Protein 3M7A (pdb70)

Nearest PDB structures (foldseek):
  3m7a-assembly2_B  TM=1.002E+00  e=1.549E-24  Novosphingobium aromaticivorans DSM 12444
  3pjy-assembly1_A  TM=9.539E-01  e=1.086E-10  Sinorhizobium meliloti
  3e5q-assembly3_E  TM=4.116E-01  e=3.823E+00  Desulfitobacterium hafniense DCB-2
  2h6c-assembly1_B  TM=4.193E-01  e=4.290E+00  Desulfitobacterium dehalogenans
  4qm9-assembly2_B  TM=2.581E-01  e=3.037E+00  Bacillus subtilis subsp. subtilis str. 168

B-factor: mean 11.97, std 8.95, range [3.61, 70.62]

InterPro domains:
  IPR003795 Protein of unknown function DUF192 [PF02643] (62-165)
  IPR003795 Protein of unknown function DUF192 [PTHR37953] (38-164)
  IPR038695 Saro_0823-like superfamily [G3DSA:2.60.120.1140] (30-165)

Foldseek 3Di:
DDDDDCQQPDDWDADPPPRFIWHWKWWADPLGIAIAREGEQEDPVSVLCAQCPPDDDQRHKKYADVVQFDKDAASHDFFKKKWFADPQQWTDIPARHDPGGRDIHDGPGRGRMIIIGGHPSCVVSVRDTGIGMDD/DDDDDCLQPDDWDADPPPRAIWHWKWWADPLGIAIAREGEQEDPVSVVCAACPPDDDQNHKKYFDVVFDDKDAASHHFFKWKWFADPQQWIPIPARHDPGGGDIDDDPDGGGMIIIGGHPSCVVSVPDTGIGMDD

Secondary structure (DSSP, 8-state):
-----HHHHSPPEE-TTT--EEEEEEEEETTEEEEEEEE-B-SHHHHHH--------TTB--EE-SS---EE-----S-EEEEEE-TTSB--EEEEEPTT----EE-SS--SEEEEEETTHHHHHT--TT-EEE-/-----HHHHSPPEE-TTT--EEEEEEEEETTEEEEEEEE-B-SHHHHHH--------TTB--EE-SS---EE-----S-EEEEEE-TTSB--EEEEEPTT--S-EE-SS--SEEEEEETTHHHHHT--TT-EEE-

Solvent-accessible surface area: 13568 Å² total

Radius of gyration: 20.69 Å; Cα contacts (8 Å, |Δi|>4): 657; chains: 2; bounding box: 51×44×52 Å

Structure (mmCIF, N/CA/C/O backbone):
data_3M7A
#
_entry.id   3M7A
#
_cell.length_a   81.401
_cell.length_b   65.190
_cell.length_c   59.730
_cell.angle_alpha   90.000
_cell.angle_beta   128.600
_cell.angle_gamma   90.000
#
_symmetry.space_group_name_H-M   'C 1 2 1'
#
loop_
_entity.id
_entity.type
_entity.pdbx_description
1 polymer 'uncharacterized protein'
2 non-polymer 1,2-ETHANEDIOL
3 water water
#
loop_
_atom_site.group_PDB
_atom_site.id
_atom_site.type_symbol
_atom_site.label_atom_id
_atom_site.label_alt_id
_atom_site.label_comp_id
_atom_site.label_asym_id
_atom_site.label_entity_id
_atom_site.label_seq_id
_atom_site.pdbx_PDB_ins_code
_atom_site.Cartn_x
_atom_site.Cartn_y
_atom_site.Cartn_z
_atom_site.occupancy
_atom_site.B_iso_or_equiv
_atom_site.auth_seq_id
_atom_site.auth_comp_id
_atom_site.auth_asym_id
_atom_site.auth_atom_id
_atom_site.pdbx_PDB_model_num
ATOM 1 N N . GLY A 1 1 ? 28.210 23.354 42.474 1.00 7.16 0 GLY A N 1
ATOM 2 C CA . GLY A 1 1 ? 29.309 22.731 43.266 1.00 6.52 0 GLY A CA 1
ATOM 3 C C . GLY A 1 1 ? 28.733 22.222 44.580 1.00 7.33 0 GLY A C 1
ATOM 4 O O . GLY A 1 1 ? 28.231 22.993 45.390 1.00 7.52 0 GLY A O 1
ATOM 5 N N . GLY A 1 2 ? 28.750 20.924 44.804 1.00 7.83 27 GLY A N 1
ATOM 6 C CA . GLY A 1 2 ? 28.225 20.380 46.040 1.00 8.37 27 GLY A CA 1
ATOM 7 C C . GLY A 1 2 ? 29.217 20.269 47.182 1.00 6.93 27 GLY A C 1
ATOM 8 O O . GLY A 1 2 ? 30.435 20.358 46.978 1.00 7.03 27 GLY A O 1
ATOM 9 N N . THR A 1 3 ? 28.695 20.017 48.382 1.00 6.54 28 THR A N 1
ATOM 10 C CA . THR A 1 3 ? 29.534 19.633 49.512 1.00 6.85 28 THR A CA 1
ATOM 11 C C . THR A 1 3 ? 30.234 18.313 49.186 1.00 6.43 28 THR A C 1
ATOM 12 O O . THR A 1 3 ? 29.633 17.403 48.611 1.00 7.91 28 THR A O 1
ATOM 16 N N . LYS A 1 4 ? 31.510 18.222 49.524 1.00 6.82 29 LYS A N 1
ATOM 17 C CA . LYS A 1 4 ? 32.289 17.023 49.212 1.00 7.39 29 LYS A CA 1
ATOM 18 C C . LYS A 1 4 ? 31.971 15.939 50.225 1.00 7.52 29 LYS A C 1
ATOM 19 O O . LYS A 1 4 ? 32.354 16.043 51.372 1.00 10.51 29 LYS A O 1
ATOM 25 N N . THR A 1 5 ? 31.310 14.878 49.790 1.00 8.93 30 THR A N 1
ATOM 26 C CA . THR A 1 5 ? 30.984 13.782 50.707 1.00 8.98 30 THR A CA 1
ATOM 27 C C . THR A 1 5 ? 32.212 12.867 50.778 1.00 8.07 30 THR A C 1
ATOM 28 O O . THR A 1 5 ? 32.636 12.274 49.779 1.00 9.15 30 THR A O 1
ATOM 32 N N . ALA A 1 6 ? 32.794 12.754 51.965 1.00 10.58 31 ALA A N 1
ATOM 33 C CA . ALA A 1 6 ? 34.012 11.952 52.155 1.00 12.05 31 ALA A CA 1
ATOM 34 C C . ALA A 1 6 ? 33.832 10.511 51.638 1.00 12.00 31 ALA A C 1
ATOM 35 O O . ALA A 1 6 ? 34.712 9.973 50.971 1.00 12.66 31 ALA A O 1
ATOM 37 N N . ALA A 1 7 ? 32.656 9.945 51.892 1.00 11.04 32 ALA A N 1
ATOM 38 C CA . ALA A 1 7 ? 32.340 8.582 51.453 1.00 12.02 32 ALA A CA 1
ATOM 39 C C . ALA A 1 7 ? 32.374 8.414 49.944 1.00 9.60 32 ALA A C 1
ATOM 40 O O . ALA A 1 7 ? 32.672 7.334 49.441 1.00 11.77 32 ALA A O 1
ATOM 42 N N . GLU A 1 8 ? 32.045 9.481 49.217 1.00 10.15 33 GLU A N 1
ATOM 43 C CA . GLU A 1 8 ? 32.073 9.413 47.776 1.00 10.01 33 GLU A CA 1
ATOM 44 C C . GLU A 1 8 ? 33.502 9.355 47.231 1.00 9.93 33 GLU A C 1
ATOM 45 O O . GLU A 1 8 ? 33.785 8.644 46.247 1.00 11.94 33 GLU A O 1
ATOM 51 N N . ALA A 1 9 ? 34.379 10.155 47.842 1.00 10.69 34 ALA A N 1
ATOM 52 C CA . ALA A 1 9 ? 35.751 10.330 47.391 1.00 11.41 34 ALA A CA 1
ATOM 53 C C . ALA A 1 9 ? 36.694 9.232 47.890 1.00 12.34 34 ALA A C 1
ATOM 54 O O . ALA A 1 9 ? 37.718 8.967 47.249 1.00 13.63 34 ALA A O 1
ATOM 56 N N . ALA A 1 10 ? 36.340 8.572 48.989 1.00 11.14 35 ALA A N 1
ATOM 57 C CA . ALA A 1 10 ? 37.207 7.556 49.572 1.00 11.38 35 ALA A CA 1
ATOM 58 C C . ALA A 1 10 ? 37.418 6.374 48.628 1.00 12.14 35 ALA A C 1
ATOM 59 O O . ALA A 1 10 ? 36.488 5.917 47.961 1.00 12.23 35 ALA A O 1
ATOM 61 N N . ALA A 1 11 ? 38.653 5.870 48.592 1.00 12.09 36 ALA A N 1
ATOM 62 C CA . ALA A 1 11 ? 39.030 4.734 47.762 1.00 11.45 36 ALA A CA 1
ATOM 63 C C . ALA A 1 11 ? 38.196 3.491 48.090 1.00 10.34 36 ALA A C 1
ATOM 64 O O . ALA A 1 11 ? 37.693 3.342 49.213 1.00 10.77 36 ALA A O 1
ATOM 66 N N . PRO A 1 12 ? 38.060 2.590 47.118 1.00 11.28 37 PRO A N 1
ATOM 67 C CA . PRO A 1 12 ? 37.421 1.323 47.452 1.00 10.67 37 PRO A CA 1
ATOM 68 C C . PRO A 1 12 ? 38.120 0.621 48.624 1.00 9.07 37 PRO A C 1
ATOM 69 O O . PRO A 1 12 ? 39.332 0.790 48.854 1.00 10.64 37 PRO A O 1
ATOM 73 N N . ALA A 1 13 ? 37.352 -0.171 49.359 1.00 10.04 38 ALA A N 1
ATOM 74 C CA . ALA A 1 13 ? 37.844 -0.911 50.512 1.00 10.16 38 ALA A CA 1
ATOM 75 C C . ALA A 1 13 ? 37.346 -2.338 50.414 1.00 8.55 38 ALA A C 1
ATOM 76 O O . ALA A 1 13 ? 36.814 -2.741 49.388 1.00 8.25 38 ALA A O 1
ATOM 78 N N . VAL A 1 14 ? 37.564 -3.117 51.468 1.00 8.12 39 VAL A N 1
ATOM 79 C CA . VAL A 1 14 ? 37.134 -4.514 51.516 1.00 7.96 39 VAL A CA 1
ATOM 80 C C . VAL A 1 14 ? 36.317 -4.737 52.792 1.00 8.17 39 VAL A C 1
ATOM 81 O O . VAL A 1 14 ? 36.724 -4.351 53.883 1.00 10.05 39 VAL A O 1
ATOM 85 N N . HIS A 1 15 ? 35.167 -5.384 52.649 1.00 6.89 40 HIS A N 1
ATOM 86 C CA . HIS A 1 15 ? 34.275 -5.607 53.779 1.00 6.60 40 HIS A CA 1
ATOM 87 C C . HIS A 1 15 ? 34.798 -6.728 54.679 1.00 6.26 40 HIS A C 1
ATOM 88 O O . HIS A 1 15 ? 35.178 -7.792 54.188 1.00 7.39 40 HIS A O 1
ATOM 95 N N . PRO A 1 16 ? 34.793 -6.507 55.998 1.00 7.18 41 PRO A N 1
ATOM 96 C CA . PRO A 1 16 ? 35.436 -7.488 56.883 1.00 8.22 41 PRO A CA 1
ATOM 97 C C . PRO A 1 16 ? 34.667 -8.783 57.083 1.00 9.70 41 PRO A C 1
ATOM 98 O O . PRO A 1 16 ? 35.257 -9.780 57.549 1.00 12.53 41 PRO A O 1
ATOM 102 N N . VAL A 1 17 ? 33.364 -8.768 56.803 1.00 10.35 42 VAL A N 1
ATOM 103 C CA . VAL A 1 17 ? 32.529 -9.982 56.953 1.00 12.66 42 VAL A CA 1
ATOM 104 C C . VAL A 1 17 ? 32.492 -10.783 55.646 1.00 11.17 42 VAL A C 1
ATOM 105 O O . VAL A 1 17 ? 32.771 -12.005 55.609 1.00 12.36 42 VAL A O 1
ATOM 109 N N . SER A 1 18 ? 32.161 -10.093 54.562 1.00 9.69 43 SER A N 1
ATOM 110 C CA . SER A 1 18 ? 31.930 -10.750 53.290 1.00 7.26 43 SER A CA 1
ATOM 111 C C . SER A 1 18 ? 33.170 -10.870 52.417 1.00 7.97 43 SER A C 1
ATOM 112 O O . SER A 1 18 ? 33.169 -11.642 51.449 1.00 8.28 43 SER A O 1
ATOM 115 N N . GLY A 1 19 ? 34.199 -10.078 52.710 1.00 7.12 44 GLY A N 1
ATOM 116 C CA . GLY A 1 19 ? 35.341 -9.975 51.820 1.00 6.61 44 GLY A CA 1
ATOM 117 C C . GLY A 1 19 ? 35.077 -9.288 50.488 1.00 6.29 44 GLY A C 1
ATOM 118 O O . GLY A 1 19 ? 35.975 -9.236 49.659 1.00 8.33 44 GLY A O 1
ATOM 119 N N . LEU A 1 20 ? 33.850 -8.777 50.275 1.00 6.29 45 LEU A N 1
ATOM 120 C CA . LEU A 1 20 ? 33.507 -8.126 49.029 1.00 6.45 45 LEU A CA 1
ATOM 121 C C . LEU A 1 20 ? 34.161 -6.726 48.966 1.00 6.05 45 LEU A C 1
ATOM 122 O O . LEU A 1 20 ? 34.403 -6.081 49.977 1.00 6.70 45 LEU A O 1
ATOM 127 N N . GLN A 1 21 ? 34.442 -6.266 47.764 1.00 5.89 46 GLN A N 1
ATOM 128 C CA . GLN A 1 21 ? 34.896 -4.911 47.564 1.00 5.42 46 GLN A CA 1
ATOM 129 C C . GLN A 1 21 ? 33.786 -3.962 48.006 1.00 5.21 46 GLN A C 1
ATOM 130 O O . GLN A 1 21 ? 32.607 -4.219 47.752 1.00 6.65 46 GLN A O 1
ATOM 136 N N . ILE A 1 22 ? 34.142 -2.845 48.624 1.00 4.81 47 ILE A N 1
ATOM 137 C CA . ILE A 1 22 ? 33.217 -1.762 48.934 1.00 4.80 47 ILE A CA 1
ATOM 138 C C . ILE A 1 22 ? 33.551 -0.594 48.026 1.00 5.90 47 ILE A C 1
ATOM 139 O O . ILE A 1 22 ? 34.701 -0.149 47.967 1.00 7.15 47 ILE A O 1
ATOM 144 N N . VAL A 1 23 ? 32.539 -0.108 47.309 1.00 5.61 48 VAL A N 1
ATOM 145 C CA . VAL A 1 23 ? 32.702 0.974 46.366 1.00 5.96 48 VAL A CA 1
ATOM 146 C C . VAL A 1 23 ? 31.667 2.046 46.633 1.00 5.78 48 VAL A C 1
ATOM 147 O O . VAL A 1 23 ? 30.547 1.767 47.064 1.00 5.68 48 VAL A O 1
ATOM 151 N N . PRO A 1 24 ? 32.001 3.300 46.332 1.00 6.48 49 PRO A N 1
ATOM 152 C CA . PRO A 1 24 ? 31.001 4.366 46.481 1.00 6.78 49 PRO A CA 1
ATOM 153 C C . PRO A 1 24 ? 29.958 4.312 45.361 1.00 5.72 49 PRO A C 1
ATOM 154 O O . PRO A 1 24 ? 30.307 4.161 44.187 1.00 7.54 49 PRO A O 1
ATOM 158 N N . VAL A 1 25 ? 28.679 4.423 45.735 1.00 5.33 50 VAL A N 1
ATOM 159 C CA . VAL A 1 25 ? 27.561 4.449 44.774 1.00 5.11 50 VAL A CA 1
ATOM 160 C C . VAL A 1 25 ? 26.783 5.718 45.065 1.00 6.04 50 VAL A C 1
ATOM 161 O O . VAL A 1 25 ? 26.501 6.005 46.221 1.00 6.69 50 VAL A O 1
ATOM 165 N N . THR A 1 26 ? 26.433 6.457 44.012 1.00 5.07 51 THR A N 1
ATOM 166 C CA . THR A 1 26 ? 25.658 7.684 44.161 1.00 5.20 51 THR A CA 1
ATOM 167 C C . THR A 1 26 ? 24.322 7.536 43.488 1.00 4.89 51 THR A C 1
ATOM 168 O O . THR A 1 26 ? 24.178 6.809 42.507 1.00 6.79 51 THR A O 1
ATOM 172 N N . VAL A 1 27 ? 23.351 8.218 44.064 1.00 5.46 52 VAL A N 1
ATOM 173 C CA . VAL A 1 27 ? 22.003 8.274 43.537 1.00 5.45 52 VAL A CA 1
ATOM 174 C C . VAL A 1 27 ? 21.640 9.758 43.501 1.00 5.42 52 VAL A C 1
ATOM 175 O O . VAL A 1 27 ? 21.634 10.422 44.545 1.00 6.55 52 VAL A O 1
ATOM 179 N N . THR A 1 28 ? 21.319 10.272 42.306 1.00 6.42 53 THR A N 1
ATOM 180 C CA . THR A 1 28 ? 21.150 11.707 42.098 1.00 7.06 53 THR A CA 1
ATOM 181 C C . THR A 1 28 ? 19.865 11.985 41.344 1.00 6.90 53 THR A C 1
ATOM 182 O O . THR A 1 28 ? 19.563 11.359 40.320 1.00 7.98 53 THR A O 1
ATOM 186 N N . GLY A 1 29 ? 19.096 12.928 41.874 1.00 7.48 54 GLY A N 1
ATOM 187 C CA . GLY A 1 29 ? 17.840 13.328 41.267 1.00 7.94 54 GLY A CA 1
ATOM 188 C C . GLY A 1 29 ? 17.342 14.625 41.881 1.00 6.24 54 GLY A C 1
ATOM 189 O O . GLY A 1 29 ? 18.134 15.385 42.462 1.00 7.70 54 GLY A O 1
ATOM 190 N N . THR A 1 30 ? 16.032 14.850 41.818 1.00 7.12 55 THR A N 1
ATOM 191 C CA A THR A 1 30 ? 15.444 16.081 42.349 0.50 6.60 55 THR A CA 1
ATOM 192 C CA B THR A 1 30 ? 15.466 16.099 42.341 0.50 7.34 55 THR A CA 1
ATOM 193 C C . THR A 1 30 ? 15.713 16.250 43.835 1.00 7.50 55 THR A C 1
ATOM 194 O O . THR A 1 30 ? 15.890 17.360 44.310 1.00 8.06 55 THR A O 1
ATOM 201 N N . SER A 1 31 ? 15.760 15.140 44.577 1.00 6.71 56 SER A N 1
ATOM 202 C CA . SER A 1 31 ? 16.045 15.212 46.013 1.00 6.35 56 SER A CA 1
ATOM 203 C C . SER A 1 31 ? 17.479 15.568 46.347 1.00 5.65 56 SER A C 1
ATOM 204 O O . SER A 1 31 ? 17.780 15.861 47.512 1.00 8.21 56 SER A O 1
ATOM 207 N N . GLY A 1 32 ? 18.368 15.552 45.359 1.00 6.30 57 GLY A N 1
ATOM 208 C CA . GLY A 1 32 ? 19.763 15.820 45.605 1.00 6.04 57 GLY A CA 1
ATOM 209 C C . GLY A 1 32 ? 20.633 14.605 45.272 1.00 5.78 57 GLY A C 1
ATOM 210 O O . GLY A 1 32 ? 20.250 13.770 44.442 1.00 7.72 57 GLY A O 1
ATOM 211 N N . ARG A 1 33 ? 21.777 14.523 45.939 1.00 5.62 58 ARG A N 1
ATOM 212 C CA . ARG A 1 33 ? 22.762 13.490 45.709 1.00 5.23 58 ARG A CA 1
ATOM 213 C C . ARG A 1 33 ? 22.985 12.737 46.995 1.00 5.46 58 ARG A C 1
ATOM 214 O O . ARG A 1 33 ? 23.311 13.338 48.017 1.00 6.27 58 ARG A O 1
ATOM 222 N N . HIS A 1 34 ? 22.824 11.413 46.918 1.00 5.92 59 HIS A N 1
ATOM 223 C CA . HIS A 1 34 ? 22.983 10.496 48.052 1.00 6.74 59 HIS A CA 1
ATOM 224 C C . HIS A 1 34 ? 24.132 9.559 47.762 1.00 6.27 59 HIS A C 1
ATOM 225 O O . HIS A 1 34 ? 24.341 9.191 46.599 1.00 7.80 59 HIS A O 1
ATOM 232 N N . VAL A 1 35 ? 24.845 9.154 48.807 1.00 6.70 60 VAL A N 1
ATOM 233 C CA . VAL A 1 35 ? 26.055 8.358 48.662 1.00 6.57 60 VAL A CA 1
ATOM 234 C C . VAL A 1 35 ? 26.005 7.153 49.602 1.00 6.08 60 VAL A C 1
ATOM 235 O O . VAL A 1 35 ? 25.719 7.312 50.783 1.00 7.00 60 VAL A O 1
ATOM 239 N N . PHE A 1 36 ? 26.267 5.964 49.068 1.00 6.19 61 PHE A N 1
ATOM 240 C CA . PHE A 1 36 ? 26.278 4.717 49.826 1.00 5.42 61 PHE A CA 1
ATOM 241 C C . PHE A 1 36 ? 27.599 4.001 49.603 1.00 5.48 61 PHE A C 1
ATOM 242 O O . PHE A 1 36 ? 27.933 3.708 48.465 1.00 7.53 61 PHE A O 1
ATOM 250 N N . ARG A 1 37 ? 28.296 3.647 50.675 1.00 5.49 62 ARG A N 1
ATOM 251 C CA . ARG A 1 37 ? 29.449 2.764 50.580 1.00 5.48 62 ARG A CA 1
ATOM 252 C C . ARG A 1 37 ? 28.906 1.335 50.467 1.00 5.34 62 ARG A C 1
ATOM 253 O O . ARG A 1 37 ? 28.348 0.815 51.433 1.00 5.20 62 ARG A O 1
ATOM 261 N N . SER A 1 38 ? 29.057 0.742 49.293 1.00 5.14 63 SER A N 1
ATOM 262 C CA . SER A 1 38 ? 28.319 -0.460 48.948 1.00 5.43 63 SER A CA 1
ATOM 263 C C . SER A 1 38 ? 29.214 -1.653 48.662 1.00 4.80 63 SER A C 1
ATOM 264 O O . SER A 1 38 ? 30.109 -1.581 47.847 1.00 5.20 63 SER A O 1
ATOM 267 N N . GLU A 1 39 ? 28.927 -2.764 49.318 1.00 5.02 64 GLU A N 1
ATOM 268 C CA . GLU A 1 39 ? 29.534 -4.039 48.938 1.00 4.63 64 GLU A CA 1
ATOM 269 C C . GLU A 1 39 ? 29.122 -4.380 47.510 1.00 4.25 64 GLU A C 1
ATOM 270 O O . GLU A 1 39 ? 27.932 -4.253 47.179 1.00 5.36 64 GLU A O 1
ATOM 276 N N . LEU A 1 40 ? 30.053 -4.900 46.713 1.00 4.83 65 LEU A N 1
ATOM 277 C CA A LEU A 1 40 ? 29.808 -5.195 45.313 0.50 5.20 65 LEU A CA 1
ATOM 278 C CA B LEU A 1 40 ? 29.811 -5.192 45.314 0.50 5.43 65 LEU A CA 1
ATOM 279 C C . LEU A 1 40 ? 29.625 -6.697 45.142 1.00 5.58 65 LEU A C 1
ATOM 280 O O . LEU A 1 40 ? 30.569 -7.479 45.323 1.00 5.60 65 LEU A O 1
ATOM 289 N N . ALA A 1 41 ? 28.403 -7.080 44.811 1.00 5.28 66 ALA A N 1
ATOM 290 C CA . ALA A 1 41 ? 28.078 -8.475 44.517 1.00 5.16 66 ALA A CA 1
ATOM 291 C C . ALA A 1 41 ? 27.995 -8.605 43.011 1.00 5.99 66 ALA A C 1
ATOM 292 O O . ALA A 1 41 ? 27.186 -7.937 42.363 1.00 6.33 66 ALA A O 1
ATOM 294 N N . ARG A 1 42 ? 28.839 -9.468 42.457 1.00 5.96 67 ARG A N 1
ATOM 295 C CA . ARG A 1 42 ? 28.899 -9.627 41.007 1.00 7.29 67 ARG A CA 1
ATOM 296 C C . ARG A 1 42 ? 28.501 -11.003 40.490 1.00 6.14 67 ARG A C 1
ATOM 297 O O . ARG A 1 42 ? 27.716 -11.115 39.552 1.00 7.02 67 ARG A O 1
ATOM 305 N N . THR A 1 43 ? 29.047 -12.073 41.054 1.00 6.24 68 THR A N 1
ATOM 306 C CA . THR A 1 43 ? 28.728 -13.390 40.533 1.00 5.67 68 THR A CA 1
ATOM 307 C C . THR A 1 43 ? 27.267 -13.721 40.824 1.00 5.71 68 THR A C 1
ATOM 308 O O . THR A 1 43 ? 26.673 -13.159 41.759 1.00 6.36 68 THR A O 1
ATOM 312 N N . SER A 1 44 ? 26.712 -14.673 40.091 1.00 7.19 69 SER A N 1
ATOM 313 C CA A SER A 1 44 ? 25.348 -15.084 40.358 0.50 7.96 69 SER A CA 1
ATOM 314 C CA B SER A 1 44 ? 25.359 -15.136 40.343 0.50 8.90 69 SER A CA 1
ATOM 315 C C . SER A 1 44 ? 25.196 -15.568 41.809 1.00 6.60 69 SER A C 1
ATOM 316 O O . SER A 1 44 ? 24.199 -15.270 42.461 1.00 6.25 69 SER A O 1
ATOM 321 N N . ALA A 1 45 ? 26.185 -16.295 42.327 1.00 6.16 70 ALA A N 1
ATOM 322 C CA . ALA A 1 45 ? 26.125 -16.779 43.694 1.00 5.70 70 ALA A CA 1
ATOM 323 C C . ALA A 1 45 ? 26.245 -15.644 44.707 1.00 4.97 70 ALA A C 1
ATOM 324 O O . ALA A 1 45 ? 25.537 -15.657 45.720 1.00 5.36 70 ALA A O 1
ATOM 326 N N . GLU A 1 46 ? 27.106 -14.644 44.445 1.00 5.47 71 GLU A N 1
ATOM 327 C CA . GLU A 1 46 ? 27.186 -13.499 45.341 1.00 5.93 71 GLU A CA 1
ATOM 328 C C . GLU A 1 46 ? 25.831 -12.800 45.391 1.00 5.63 71 GLU A C 1
ATOM 329 O O . GLU A 1 46 ? 25.368 -12.380 46.458 1.00 4.96 71 GLU A O 1
ATOM 335 N N . GLN A 1 47 ? 25.194 -12.667 44.239 1.00 5.05 72 GLN A N 1
ATOM 336 C CA . GLN A 1 47 ? 23.917 -11.995 44.160 1.00 5.41 72 GLN A CA 1
ATOM 337 C C . GLN A 1 47 ? 22.779 -12.814 44.811 1.00 5.23 72 GLN A C 1
ATOM 338 O O . GLN A 1 47 ? 21.836 -12.233 45.331 1.00 6.42 72 GLN A O 1
ATOM 344 N N . ALA A 1 48 ? 22.877 -14.142 44.784 1.00 5.66 73 ALA A N 1
ATOM 345 C CA . ALA A 1 48 ? 21.883 -15.000 45.427 1.00 5.12 73 ALA A CA 1
ATOM 346 C C . ALA A 1 48 ? 22.006 -14.942 46.945 1.00 5.64 73 ALA A C 1
ATOM 347 O O . ALA A 1 48 ? 21.027 -15.155 47.670 1.00 6.37 73 ALA A O 1
ATOM 349 N N . LYS A 1 49 ? 23.200 -14.672 47.459 1.00 5.78 74 LYS A N 1
ATOM 350 C CA A LYS A 1 49 ? 23.381 -14.533 48.903 0.50 6.37 74 LYS A CA 1
ATOM 351 C CA B LYS A 1 49 ? 23.386 -14.532 48.902 0.50 6.44 74 LYS A CA 1
ATOM 352 C C . LYS A 1 49 ? 22.950 -13.147 49.392 1.00 6.10 74 LYS A C 1
ATOM 353 O O . LYS A 1 49 ? 22.394 -13.020 50.489 1.00 6.29 74 LYS A O 1
ATOM 364 N N . GLY A 1 50 ? 23.222 -12.094 48.604 1.00 5.55 75 GLY A N 1
ATOM 365 C CA . GLY A 1 50 ? 22.803 -10.735 48.986 1.00 5.93 75 GLY A CA 1
ATOM 366 C C . GLY A 1 50 ? 23.245 -10.392 50.384 1.00 5.79 75 GLY A C 1
ATOM 367 O O . GLY A 1 50 ? 24.389 -10.644 50.763 1.00 6.24 75 GLY A O 1
ATOM 368 N N . LEU A 1 51 ? 22.301 -9.826 51.130 1.00 5.05 76 LEU A N 1
ATOM 369 C CA . LEU A 1 51 ? 22.525 -9.434 52.522 1.00 6.23 76 LEU A CA 1
ATOM 370 C C . LEU A 1 51 ? 21.921 -10.446 53.508 1.00 6.19 76 LEU A C 1
ATOM 371 O O . LEU A 1 51 ? 21.617 -10.100 54.642 1.00 7.62 76 LEU A O 1
ATOM 384 N N . PHE A 1 53 ? 21.503 -12.985 56.368 1.00 7.53 78 PHE A N 1
ATOM 385 C CA . PHE A 1 53 ? 22.112 -13.185 57.689 1.00 8.24 78 PHE A CA 1
ATOM 386 C C . PHE A 1 53 ? 22.639 -11.939 58.378 1.00 8.75 78 PHE A C 1
ATOM 387 O O . PHE A 1 53 ? 22.959 -12.004 59.568 1.00 10.14 78 PHE A O 1
ATOM 395 N N . ARG A 1 54 ? 22.720 -10.811 57.669 1.00 7.72 79 ARG A N 1
ATOM 396 C CA A ARG A 1 54 ? 23.237 -9.581 58.260 0.50 8.55 79 ARG A CA 1
ATOM 397 C CA B ARG A 1 54 ? 23.272 -9.602 58.240 0.50 9.20 79 ARG A CA 1
ATOM 398 C C . ARG A 1 54 ? 22.273 -9.035 59.277 1.00 9.40 79 ARG A C 1
ATOM 399 O O . ARG A 1 54 ? 21.086 -8.948 59.004 1.00 11.09 79 ARG A O 1
ATOM 414 N N . THR A 1 55 ? 22.753 -8.642 60.456 1.00 8.66 80 THR A N 1
ATOM 415 C CA . THR A 1 55 ? 21.860 -8.088 61.484 1.00 9.99 80 THR A CA 1
ATOM 416 C C . THR A 1 55 ? 21.924 -6.567 61.588 1.00 8.95 80 THR A C 1
ATOM 417 O O . THR A 1 55 ? 21.156 -5.977 62.328 1.00 11.82 80 THR A O 1
ATOM 421 N N . GLU A 1 56 ? 22.810 -5.948 60.814 1.00 10.57 81 GLU A N 1
ATOM 422 C CA A GLU A 1 56 ? 22.908 -4.494 60.806 0.50 12.03 81 GLU A CA 1
ATOM 423 C CA B GLU A 1 56 ? 23.075 -4.505 60.880 0.50 11.88 81 GLU A CA 1
ATOM 424 C C . GLU A 1 56 ? 23.474 -3.972 59.496 1.00 10.86 81 GLU A C 1
ATOM 425 O O . GLU A 1 56 ? 24.131 -4.673 58.755 1.00 11.21 81 GLU A O 1
ATOM 436 N N . LEU A 1 57 ? 23.141 -2.726 59.209 1.00 9.94 82 LEU A N 1
ATOM 437 C CA . LEU A 1 57 ? 23.505 -2.011 57.991 1.00 8.45 82 LEU A CA 1
ATOM 438 C C . LEU A 1 57 ? 23.312 -0.529 58.300 1.00 9.04 82 LEU A C 1
ATOM 439 O O . LEU A 1 57 ? 22.253 -0.123 58.790 1.00 9.70 82 LEU A O 1
ATOM 444 N N . GLY A 1 58 ? 24.323 0.271 58.015 1.00 9.89 83 GLY A N 1
ATOM 445 C CA . GLY A 1 58 ? 24.220 1.709 58.225 1.00 10.46 83 GLY A CA 1
ATOM 446 C C . GLY A 1 58 ? 23.472 2.401 57.101 1.00 9.03 83 GLY A C 1
ATOM 447 O O . GLY A 1 58 ? 23.453 1.917 55.994 1.00 8.09 83 GLY A O 1
ATOM 448 N N . ASP A 1 59 ? 22.903 3.574 57.386 1.00 9.22 84 ASP A N 1
ATOM 449 C CA . ASP A 1 59 ? 22.210 4.355 56.352 1.00 8.67 84 ASP A CA 1
ATOM 450 C C . ASP A 1 59 ? 23.173 4.820 55.278 1.00 9.74 84 ASP A C 1
ATOM 451 O O . ASP A 1 59 ? 22.761 5.162 54.178 1.00 12.95 84 ASP A O 1
ATOM 456 N N . GLU A 1 60 ? 24.460 4.859 55.615 1.00 7.76 85 GLU A N 1
ATOM 457 C CA A GLU A 1 60 ? 25.554 5.256 54.749 0.50 8.95 85 GLU A CA 1
ATOM 458 C CA B GLU A 1 60 ? 25.425 5.291 54.597 0.50 8.93 85 GLU A CA 1
ATOM 459 C C . GLU A 1 60 ? 26.081 4.114 53.887 1.00 7.26 85 GLU A C 1
ATOM 460 O O . GLU A 1 60 ? 27.037 4.301 53.132 1.00 7.94 85 GLU A O 1
ATOM 471 N N . GLU A 1 61 ? 25.539 2.917 54.104 1.00 6.95 86 GLU A N 1
ATOM 472 C CA . GLU A 1 61 ? 26.005 1.680 53.477 1.00 6.74 86 GLU A CA 1
ATOM 473 C C . GLU A 1 61 ? 24.926 1.080 52.580 1.00 5.77 86 GLU A C 1
ATOM 474 O O . GLU A 1 61 ? 23.763 1.432 52.652 1.00 8.36 86 GLU A O 1
ATOM 480 N N . GLY A 1 62 ? 25.339 0.145 51.739 1.00 6.15 87 GLY A N 1
ATOM 481 C CA . GLY A 1 62 ? 24.418 -0.599 50.922 1.00 5.17 87 GLY A CA 1
ATOM 482 C C . GLY A 1 62 ? 25.092 -1.824 50.349 1.00 4.62 87 GLY A C 1
ATOM 483 O O . GLY A 1 62 ? 26.217 -2.159 50.705 1.00 5.42 87 GLY A O 1
ATOM 492 N N . ILE A 1 64 ? 25.518 -3.234 46.269 1.00 4.21 89 ILE A N 1
ATOM 493 C CA A ILE A 1 64 ? 25.279 -3.015 44.850 0.50 5.20 89 ILE A CA 1
ATOM 494 C CA B ILE A 1 64 ? 25.252 -3.037 44.861 0.50 5.20 89 ILE A CA 1
ATOM 495 C C . ILE A 1 64 ? 25.527 -4.346 44.118 1.00 4.92 89 ILE A C 1
ATOM 496 O O . ILE A 1 64 ? 26.561 -4.991 44.308 1.00 6.09 89 ILE A O 1
ATOM 505 N N . PHE A 1 65 ? 24.562 -4.733 43.300 1.00 4.37 90 PHE A N 1
ATOM 506 C CA . PHE A 1 65 ? 24.541 -5.963 42.545 1.00 4.16 90 PHE A CA 1
ATOM 507 C C . PHE A 1 65 ? 24.723 -5.567 41.084 1.00 4.96 90 PHE A C 1
ATOM 508 O O . PHE A 1 65 ? 23.881 -4.866 40.538 1.00 6.27 90 PHE A O 1
ATOM 516 N N . LEU A 1 66 ? 25.836 -5.952 40.457 1.00 5.40 91 LEU A N 1
ATOM 517 C CA . LEU A 1 66 ? 26.174 -5.519 39.095 1.00 6.42 91 LEU A CA 1
ATOM 518 C C . LEU A 1 66 ? 25.991 -6.705 38.176 1.00 6.68 91 LEU A C 1
ATOM 519 O O . LEU A 1 66 ? 26.556 -7.782 38.408 1.00 7.97 91 LEU A O 1
ATOM 524 N N . ARG A 1 67 ? 25.183 -6.506 37.147 1.00 7.50 92 ARG A N 1
ATOM 525 C CA . ARG A 1 67 ? 24.688 -7.617 36.360 1.00 8.14 92 ARG A CA 1
ATOM 526 C C . ARG A 1 67 ? 25.087 -7.551 34.920 1.00 8.50 92 ARG A C 1
ATOM 527 O O . ARG A 1 67 ? 24.899 -6.563 34.250 1.00 9.61 92 ARG A O 1
ATOM 535 N N . ASN A 1 68 ? 25.633 -8.658 34.447 1.00 9.60 93 ASN A N 1
ATOM 536 C CA . ASN A 1 68 ? 25.997 -8.806 33.046 1.00 9.87 93 ASN A CA 1
ATOM 537 C C . ASN A 1 68 ? 25.930 -10.293 32.698 1.00 9.74 93 ASN A C 1
ATOM 538 O O . ASN A 1 68 ? 26.709 -11.073 33.241 1.00 11.06 93 ASN A O 1
ATOM 543 N N . PRO A 1 69 ? 25.007 -10.700 31.806 1.00 10.65 94 PRO A N 1
ATOM 544 C CA A PRO A 1 69 ? 24.050 -9.850 31.101 0.50 10.62 94 PRO A CA 1
ATOM 545 C CA B PRO A 1 69 ? 24.035 -9.858 31.102 0.50 10.79 94 PRO A CA 1
ATOM 546 C C . PRO A 1 69 ? 23.018 -9.207 32.043 1.00 8.43 94 PRO A C 1
ATOM 547 O O . PRO A 1 69 ? 22.753 -9.739 33.137 1.00 9.26 94 PRO A O 1
ATOM 554 N N . PRO A 1 70 ? 22.435 -8.071 31.632 1.00 8.46 95 PRO A N 1
ATOM 555 C CA . PRO A 1 70 ? 21.498 -7.349 32.515 1.00 8.30 95 PRO A CA 1
ATOM 556 C C . PRO A 1 70 ? 20.092 -7.949 32.471 1.00 9.03 95 PRO A C 1
ATOM 557 O O . PRO A 1 70 ? 19.122 -7.278 32.149 1.00 9.60 95 PRO A O 1
ATOM 561 N N . ASP A 1 71 ? 19.990 -9.224 32.796 1.00 9.34 96 ASP A N 1
ATOM 562 C CA . ASP A 1 71 ? 18.735 -9.929 32.797 1.00 10.25 96 ASP A CA 1
ATOM 563 C C . ASP A 1 71 ? 17.809 -9.306 33.832 1.00 8.95 96 ASP A C 1
ATOM 564 O O . ASP A 1 71 ? 18.257 -8.790 34.868 1.00 9.17 96 ASP A O 1
ATOM 582 N N . ALA A 1 73 ? 15.835 -8.945 36.981 1.00 7.82 98 ALA A N 1
ATOM 583 C CA . ALA A 1 73 ? 16.098 -9.525 38.301 1.00 6.99 98 ALA A CA 1
ATOM 584 C C . ALA A 1 73 ? 14.813 -9.705 39.093 1.00 7.89 98 ALA A C 1
ATOM 585 O O . ALA A 1 73 ? 13.868 -8.901 38.984 1.00 9.52 98 ALA A O 1
ATOM 587 N N . THR A 1 74 ? 14.780 -10.748 39.912 1.00 7.22 99 THR A N 1
ATOM 588 C CA . THR A 1 74 ? 13.698 -10.932 40.889 1.00 7.51 99 THR A CA 1
ATOM 589 C C . THR A 1 74 ? 14.360 -11.300 42.215 1.00 6.10 99 THR A C 1
ATOM 590 O O . THR A 1 74 ? 15.209 -12.178 42.247 1.00 7.53 99 THR A O 1
ATOM 594 N N . PHE A 1 75 ? 13.990 -10.588 43.284 1.00 6.09 100 PHE A N 1
ATOM 595 C CA . PHE A 1 75 ? 14.616 -10.740 44.595 1.00 6.96 100 PHE A CA 1
ATOM 596 C C . PHE A 1 75 ? 13.637 -11.370 45.586 1.00 5.88 100 PHE A C 1
ATOM 597 O O . PHE A 1 75 ? 12.433 -11.467 45.331 1.00 7.06 100 PHE A O 1
ATOM 605 N N . TRP A 1 76 ? 14.154 -11.806 46.724 1.00 6.83 101 TRP A N 1
ATOM 606 C CA . TRP A 1 76 ? 13.334 -12.202 47.860 1.00 6.66 101 TRP A CA 1
ATOM 607 C C . TRP A 1 76 ? 14.110 -11.982 49.154 1.00 6.73 101 TRP A C 1
ATOM 608 O O . TRP A 1 76 ? 15.250 -11.576 49.114 1.00 7.32 101 TRP A O 1
ATOM 627 N N . ARG A 1 78 ? 14.325 -14.356 51.831 1.00 7.16 103 ARG A N 1
ATOM 628 C CA A ARG A 1 78 ? 14.725 -15.545 52.573 0.60 8.46 103 ARG A CA 1
ATOM 629 C CA B ARG A 1 78 ? 14.729 -15.539 52.574 0.40 8.76 103 ARG A CA 1
ATOM 630 C C 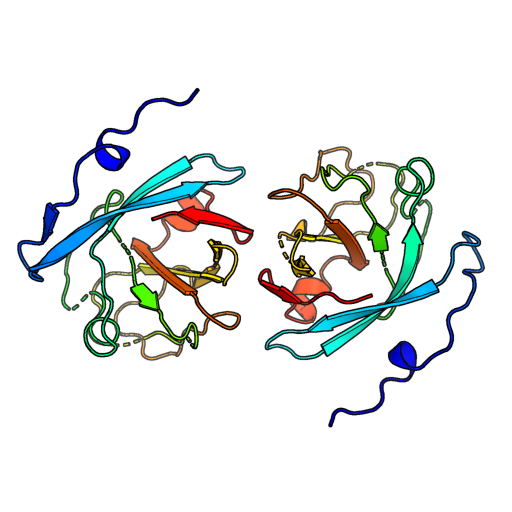. ARG A 1 78 ? 16.054 -15.258 53.303 1.00 7.72 103 ARG A C 1
ATOM 631 O O . ARG A 1 78 ? 16.986 -14.694 52.713 1.00 7.85 103 ARG A O 1
ATOM 646 N N . ASN A 1 79 ? 16.120 -15.641 54.589 1.00 7.33 104 ASN A N 1
ATOM 647 C CA . ASN A 1 79 ? 17.302 -15.447 55.434 1.00 7.92 104 ASN A CA 1
ATOM 648 C C . ASN A 1 79 ? 17.756 -14.010 55.644 1.00 6.21 104 ASN A C 1
ATOM 649 O O . ASN A 1 79 ? 18.816 -13.804 56.197 1.00 7.89 104 ASN A O 1
ATOM 654 N N . THR A 1 80 ? 16.941 -13.045 55.244 1.00 6.51 105 THR A N 1
ATOM 655 C CA . THR A 1 80 ? 17.269 -11.640 55.415 1.00 6.20 105 THR A CA 1
ATOM 656 C C . THR A 1 80 ? 16.524 -11.127 56.629 1.00 6.27 105 THR A C 1
ATOM 657 O O . THR A 1 80 ? 15.291 -11.166 56.696 1.00 8.00 105 THR A O 1
ATOM 661 N N . VAL A 1 81 ? 17.322 -10.644 57.571 1.00 7.05 106 VAL A N 1
ATOM 662 C CA . VAL A 1 81 ? 16.892 -10.290 58.922 1.00 7.85 106 VAL A CA 1
ATOM 663 C C . VAL A 1 81 ? 16.446 -8.831 59.065 1.00 7.85 106 VAL A C 1
ATOM 664 O O . VAL A 1 81 ? 15.631 -8.495 59.941 1.00 9.72 106 VAL A O 1
ATOM 668 N N . ILE A 1 82 ? 17.016 -7.970 58.225 1.00 7.68 107 ILE A N 1
ATOM 669 C CA . ILE A 1 82 ? 16.748 -6.549 58.289 1.00 7.39 107 ILE A CA 1
ATOM 670 C C . ILE A 1 82 ? 15.895 -6.131 57.099 1.00 6.96 107 ILE A C 1
ATOM 671 O O . ILE A 1 82 ? 16.030 -6.693 56.004 1.00 7.02 107 ILE A O 1
ATOM 676 N N . PRO A 1 83 ? 14.970 -5.175 57.301 1.00 6.46 108 PRO A N 1
ATOM 677 C CA . PRO A 1 83 ? 14.158 -4.713 56.187 1.00 6.16 108 PRO A CA 1
ATOM 678 C C . PRO A 1 83 ? 15.024 -3.904 55.211 1.00 5.00 108 PRO A C 1
ATOM 679 O O . PRO A 1 83 ? 15.989 -3.246 55.631 1.00 6.54 108 PRO A O 1
ATOM 683 N N . LEU A 1 84 ? 14.681 -3.968 53.941 1.00 5.02 109 LEU A N 1
ATOM 684 C CA . LEU A 1 84 ? 15.482 -3.324 52.894 1.00 4.53 109 LEU A CA 1
ATOM 685 C C . LEU A 1 84 ? 14.585 -2.642 51.886 1.00 4.63 109 LEU A C 1
ATOM 686 O O . LEU A 1 84 ? 13.459 -3.071 51.634 1.00 6.46 109 LEU A O 1
ATOM 691 N N . ASP A 1 85 ? 15.114 -1.581 51.271 1.00 4.86 110 ASP A N 1
ATOM 692 C CA . ASP A 1 85 ? 14.584 -1.039 50.041 1.00 4.98 110 ASP A CA 1
ATOM 693 C C . ASP A 1 85 ? 15.479 -1.549 48.902 1.00 4.53 110 ASP A C 1
ATOM 694 O O . ASP A 1 85 ? 16.711 -1.474 48.966 1.00 5.38 110 ASP A O 1
ATOM 699 N N . ILE A 1 86 ? 14.831 -2.097 47.877 1.00 4.70 111 ILE A N 1
ATOM 700 C CA . ILE A 1 86 ? 15.524 -2.708 46.747 1.00 4.45 111 ILE A CA 1
ATOM 701 C C . ILE A 1 86 ? 15.289 -1.828 45.514 1.00 4.02 111 ILE A C 1
ATOM 702 O O . ILE A 1 86 ? 14.181 -1.732 45.003 1.00 5.76 111 ILE A O 1
ATOM 707 N N . ILE A 1 87 ? 16.366 -1.179 45.069 1.00 4.96 112 ILE A N 1
ATOM 708 C CA . ILE A 1 87 ? 16.304 -0.179 44.019 1.00 5.24 112 ILE A CA 1
ATOM 709 C C . ILE A 1 87 ? 16.851 -0.788 42.739 1.00 4.47 112 ILE A C 1
ATOM 710 O O . ILE A 1 87 ? 18.026 -1.135 42.654 1.00 4.75 112 ILE A O 1
ATOM 715 N N . PHE A 1 88 ? 15.984 -0.966 41.751 1.00 4.39 113 PHE A N 1
ATOM 716 C CA . PHE A 1 88 ? 16.349 -1.650 40.508 1.00 4.63 113 PHE A CA 1
ATOM 717 C C . PHE A 1 88 ? 16.741 -0.601 39.454 1.00 4.87 113 PHE A C 1
ATOM 718 O O . PHE A 1 88 ? 15.994 0.367 39.220 1.00 6.23 113 PHE A O 1
ATOM 726 N N . VAL A 1 89 ? 17.898 -0.814 38.839 1.00 5.57 114 VAL A N 1
ATOM 727 C CA . VAL A 1 89 ? 18.505 0.155 37.940 1.00 5.72 114 VAL A CA 1
ATOM 728 C C . VAL A 1 89 ? 18.548 -0.430 36.512 1.00 5.05 114 VAL A C 1
ATOM 729 O O . VAL A 1 89 ? 19.020 -1.557 36.298 1.00 5.59 114 VAL A O 1
ATOM 733 N N . GLY A 1 90 ? 18.031 0.344 35.558 1.00 5.62 115 GLY A N 1
ATOM 734 C CA . GLY A 1 90 ? 18.028 -0.035 34.160 1.00 6.11 115 GLY A CA 1
ATOM 735 C C . GLY A 1 90 ? 19.302 0.270 33.400 1.00 6.59 115 GLY A C 1
ATOM 736 O O . GLY A 1 90 ? 20.316 0.685 33.971 1.00 6.65 115 GLY A O 1
ATOM 737 N N . LEU A 1 91 ? 19.233 0.034 32.093 1.00 6.84 116 LEU A N 1
ATOM 738 C CA A LEU A 1 91 ? 20.420 0.013 31.259 0.50 7.64 116 LEU A CA 1
ATOM 739 C CA B LEU A 1 91 ? 20.411 0.012 31.247 0.50 8.02 116 LEU A CA 1
ATOM 740 C C . LEU A 1 91 ? 21.014 1.394 31.008 1.00 7.82 116 LEU A C 1
ATOM 741 O O . LEU A 1 91 ? 22.155 1.489 30.589 1.00 9.20 116 LEU A O 1
ATOM 750 N N . ASP A 1 92 ? 20.220 2.439 31.247 1.00 6.81 117 ASP A N 1
ATOM 751 C CA . ASP A 1 92 ? 20.655 3.814 31.225 1.00 6.64 117 ASP A CA 1
ATOM 752 C C . ASP A 1 92 ? 21.107 4.333 32.592 1.00 6.53 117 ASP A C 1
ATOM 753 O O . ASP A 1 92 ? 21.277 5.540 32.771 1.00 8.09 117 ASP A O 1
ATOM 758 N N . ARG A 1 93 ? 21.330 3.428 33.546 1.00 5.54 118 ARG A N 1
ATOM 759 C CA . ARG A 1 93 ? 21.712 3.769 34.914 1.00 6.31 118 ARG A CA 1
ATOM 760 C C . ARG A 1 93 ? 20.661 4.604 35.649 1.00 5.35 118 ARG A C 1
ATOM 761 O O . ARG A 1 93 ? 20.979 5.265 36.630 1.00 7.62 118 ARG A O 1
ATOM 769 N N . ARG A 1 94 ? 19.392 4.496 35.253 1.00 5.78 119 ARG A N 1
ATOM 770 C CA . ARG A 1 94 ? 18.323 5.172 35.989 1.00 5.91 119 ARG A CA 1
ATOM 771 C C . ARG A 1 94 ? 17.483 4.152 36.759 1.00 6.21 119 ARG A C 1
ATOM 772 O O . ARG A 1 94 ? 17.266 3.010 36.320 1.00 6.21 119 ARG A O 1
ATOM 780 N N . VAL A 1 95 ? 16.963 4.593 37.902 1.00 5.75 120 VAL A N 1
ATOM 781 C CA . VAL A 1 95 ? 16.079 3.759 38.710 1.00 5.41 120 VAL A CA 1
ATOM 782 C C . VAL A 1 95 ? 14.796 3.502 37.922 1.00 5.76 120 VAL A C 1
ATOM 783 O O . VAL A 1 95 ? 14.146 4.429 37.450 1.00 8.24 120 VAL A O 1
ATOM 795 N N . ASN A 1 97 ? 12.329 1.115 39.310 1.00 6.19 122 ASN A N 1
ATOM 796 C CA . ASN A 1 97 ? 11.337 0.828 40.300 1.00 5.98 122 ASN A CA 1
ATOM 797 C C . ASN A 1 97 ? 12.049 0.475 41.606 1.00 5.51 122 ASN A C 1
ATOM 798 O O . ASN A 1 97 ? 13.254 0.148 41.632 1.00 5.78 122 ASN A O 1
ATOM 803 N N . ILE A 1 98 ? 11.306 0.589 42.705 1.00 6.50 123 ILE A N 1
ATOM 804 C CA . ILE A 1 98 ? 11.819 0.325 44.032 1.00 6.41 123 ILE A CA 1
ATOM 805 C C . ILE A 1 98 ? 10.859 -0.653 44.714 1.00 5.89 123 ILE A C 1
ATOM 806 O O . ILE A 1 98 ? 9.648 -0.411 44.719 1.00 8.52 123 ILE A O 1
ATOM 811 N N . ALA A 1 99 ? 11.393 -1.725 45.286 1.00 6.63 124 ALA A N 1
ATOM 812 C CA . ALA A 1 99 ? 10.628 -2.584 46.195 1.00 5.23 124 ALA A CA 1
ATOM 813 C C . ALA A 1 99 ? 10.902 -2.044 47.593 1.00 6.04 124 ALA A C 1
ATOM 814 O O . ALA A 1 99 ? 11.947 -2.340 48.169 1.00 6.58 124 ALA A O 1
ATOM 816 N N . ALA A 1 100 ? 10.029 -1.140 48.051 1.00 6.25 125 ALA A N 1
ATOM 817 C CA . ALA A 1 100 ? 10.217 -0.456 49.319 1.00 6.59 125 ALA A CA 1
ATOM 818 C C . ALA A 1 100 ? 9.783 -1.357 50.467 1.00 5.58 125 ALA A C 1
ATOM 819 O O . ALA A 1 100 ? 8.785 -2.085 50.358 1.00 7.02 125 ALA A O 1
ATOM 821 N N . ASN A 1 101 ? 10.516 -1.280 51.563 1.00 5.41 126 ASN A N 1
ATOM 822 C CA . ASN A 1 101 ? 10.127 -1.998 52.773 1.00 5.42 126 ASN A CA 1
ATOM 823 C C . ASN A 1 101 ? 9.921 -3.494 52.529 1.00 6.37 126 ASN A C 1
ATOM 824 O O . ASN A 1 101 ? 8.988 -4.108 53.039 1.00 7.34 126 ASN A O 1
ATOM 829 N N . ALA A 1 102 ? 10.838 -4.074 51.754 1.00 6.26 127 ALA A N 1
ATOM 830 C CA . ALA A 1 102 ? 10.900 -5.517 51.648 1.00 6.83 127 ALA A CA 1
ATOM 831 C C . ALA A 1 102 ? 11.002 -6.085 53.063 1.00 6.86 127 ALA A C 1
ATOM 832 O O . ALA A 1 102 ? 11.667 -5.540 53.926 1.00 7.02 127 ALA A O 1
ATOM 834 N N . VAL A 1 103 ? 10.278 -7.172 53.312 1.00 6.21 128 VAL A N 1
ATOM 835 C CA . VAL A 1 103 ? 10.014 -7.649 54.671 1.00 7.10 128 VAL A CA 1
ATOM 836 C C . VAL A 1 103 ? 10.955 -8.818 55.045 1.00 7.48 128 VAL A C 1
ATOM 837 O O . VAL A 1 103 ? 11.087 -9.775 54.272 1.00 7.15 128 VAL A O 1
ATOM 841 N N . PRO A 1 104 ? 11.611 -8.754 56.224 1.00 6.56 129 PRO A N 1
ATOM 842 C CA . PRO A 1 104 ? 12.448 -9.853 56.658 1.00 7.00 129 PRO A CA 1
ATOM 843 C C . PRO A 1 104 ? 11.794 -11.215 56.502 1.00 6.84 129 PRO A C 1
ATOM 844 O O . PRO A 1 104 ? 10.635 -11.385 56.844 1.00 7.88 129 PRO A O 1
ATOM 848 N N . TYR A 1 105 ? 12.531 -12.155 55.924 1.00 7.21 130 TYR A N 1
ATOM 849 C CA . TYR A 1 105 ? 12.134 -13.553 55.782 1.00 8.23 130 TYR A CA 1
ATOM 850 C C . TYR A 1 105 ? 11.043 -13.796 54.732 1.00 8.67 130 TYR A C 1
ATOM 851 O O . TYR A 1 105 ? 10.728 -14.957 54.447 1.00 10.67 130 TYR A O 1
ATOM 860 N N . ASP A 1 106 ? 10.515 -12.741 54.113 1.00 7.65 131 ASP A N 1
ATOM 861 C CA . ASP A 1 106 ? 9.426 -12.874 53.169 1.00 7.79 131 ASP A CA 1
ATOM 862 C C . ASP A 1 106 ? 9.923 -13.466 51.850 1.00 7.46 131 ASP A C 1
ATOM 863 O O . ASP A 1 106 ? 10.806 -12.912 51.185 1.00 8.17 131 ASP A O 1
ATOM 868 N N . GLU A 1 107 ? 9.311 -14.583 51.449 1.00 7.87 132 GLU A N 1
ATOM 869 C CA . GLU A 1 107 ? 9.693 -15.261 50.209 1.00 7.93 132 GLU A CA 1
ATOM 870 C C . GLU A 1 107 ? 8.947 -14.761 48.964 1.00 7.57 132 GLU A C 1
ATOM 871 O O . GLU A 1 107 ? 9.245 -15.221 47.870 1.00 9.11 132 GLU A O 1
ATOM 877 N N . THR A 1 108 ? 8.063 -13.782 49.127 1.00 7.79 133 THR A N 1
ATOM 878 C CA . THR A 1 108 ? 7.352 -13.183 48.013 1.00 7.81 133 THR A CA 1
ATOM 879 C C . THR A 1 108 ? 8.354 -12.613 46.999 1.00 7.98 133 THR A C 1
ATOM 880 O O . THR A 1 108 ? 9.291 -11.920 47.386 1.00 8.44 133 THR A O 1
ATOM 884 N N . PRO A 1 109 ? 8.163 -12.905 45.700 1.00 8.21 134 PRO A N 1
ATOM 885 C CA . PRO A 1 109 ? 9.106 -12.389 44.724 1.00 7.89 134 PRO A CA 1
ATOM 886 C C . PRO A 1 109 ? 8.960 -10.889 44.579 1.00 7.59 134 PRO A C 1
ATOM 887 O O . PRO A 1 109 ? 7.838 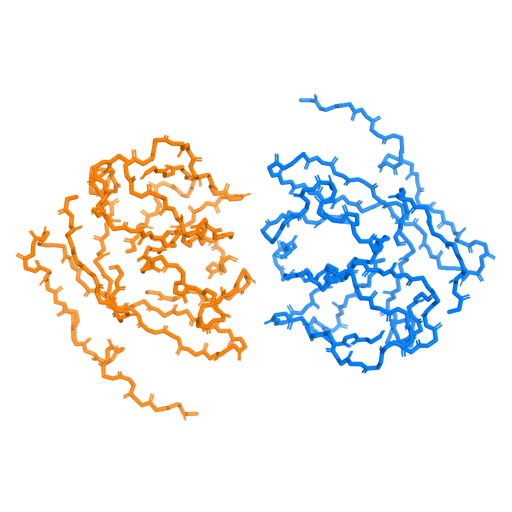-10.350 44.601 1.00 9.08 134 PRO A O 1
ATOM 891 N N . LEU A 1 110 ? 10.092 -10.236 44.369 1.00 6.57 135 LEU A N 1
ATOM 892 C CA . LEU A 1 110 ? 10.158 -8.782 44.216 1.00 6.27 135 LEU A CA 1
ATOM 893 C C . LEU A 1 110 ? 10.816 -8.526 42.874 1.00 7.37 135 LEU A C 1
ATOM 894 O O . LEU A 1 110 ? 12.036 -8.536 42.761 1.00 6.77 135 LEU A O 1
ATOM 899 N N . PRO A 1 111 ? 10.005 -8.318 41.829 1.00 8.47 136 PRO A N 1
ATOM 900 C CA . PRO A 1 111 ? 10.565 -8.223 40.478 1.00 8.61 136 PRO A CA 1
ATOM 901 C C . PRO A 1 111 ? 10.996 -6.826 40.083 1.00 6.70 136 PRO A C 1
ATOM 902 O O . PRO A 1 111 ? 10.349 -5.836 40.434 1.00 7.72 136 PRO A O 1
ATOM 906 N N . ALA A 1 112 ? 12.050 -6.757 39.299 1.00 6.78 137 ALA A N 1
ATOM 907 C CA . ALA A 1 112 ? 12.415 -5.546 38.585 1.00 6.52 137 ALA A CA 1
ATOM 908 C C . ALA A 1 112 ? 11.375 -5.264 37.511 1.00 6.80 137 ALA A C 1
ATOM 909 O O . ALA A 1 112 ? 10.704 -6.172 37.017 1.00 8.22 137 ALA A O 1
ATOM 911 N N . ALA A 1 113 ? 11.330 -4.002 37.071 1.00 7.95 138 ALA A N 1
ATOM 912 C CA . ALA A 1 113 ? 10.431 -3.607 36.001 1.00 8.20 138 ALA A CA 1
ATOM 913 C C . ALA A 1 113 ? 10.842 -4.164 34.653 1.00 8.15 138 ALA A C 1
ATOM 914 O O . ALA A 1 113 ? 10.042 -4.159 33.739 1.00 9.43 138 ALA A O 1
ATOM 916 N N . GLY A 1 114 ? 12.081 -4.620 34.512 1.00 8.73 139 GLY A N 1
ATOM 917 C CA . GLY A 1 114 ? 12.613 -5.073 33.235 1.00 8.64 139 GLY A CA 1
ATOM 918 C C . GLY A 1 114 ? 14.077 -5.425 33.352 1.00 8.60 139 GLY A C 1
ATOM 919 O O . GLY A 1 114 ? 14.596 -5.531 34.471 1.00 7.76 139 GLY A O 1
ATOM 920 N N . PRO A 1 115 ? 14.783 -5.549 32.209 1.00 8.69 140 PRO A N 1
ATOM 921 C CA . PRO A 1 115 ? 16.224 -5.801 32.213 1.00 6.98 140 PRO A CA 1
ATOM 922 C C . PRO A 1 115 ? 16.930 -4.911 33.228 1.00 7.04 140 PRO A C 1
ATOM 923 O O . PRO A 1 115 ? 16.744 -3.703 33.247 1.00 7.11 140 PRO A O 1
ATOM 927 N N . THR A 1 116 ? 17.700 -5.566 34.077 1.00 6.85 141 THR A N 1
ATOM 928 C CA . THR A 1 116 ? 18.252 -4.938 35.269 1.00 6.22 141 THR A CA 1
ATOM 929 C C . THR A 1 116 ? 19.784 -4.921 35.179 1.00 5.83 141 THR A C 1
ATOM 930 O O . THR A 1 116 ? 20.429 -5.982 35.234 1.00 6.52 141 THR A O 1
ATOM 934 N N . LEU A 1 117 ? 20.358 -3.729 35.001 1.00 5.53 142 LEU A N 1
ATOM 935 C CA . LEU A 1 117 ? 21.805 -3.535 34.973 1.00 5.77 142 LEU A CA 1
ATOM 936 C C . LEU A 1 117 ? 22.411 -3.623 36.374 1.00 5.28 142 LEU A C 1
ATOM 937 O O . LEU A 1 117 ? 23.524 -4.119 36.541 1.00 5.63 142 LEU A O 1
ATOM 942 N N . ALA A 1 118 ? 21.714 -3.079 37.366 1.00 4.88 143 ALA A N 1
ATOM 943 C CA . ALA A 1 118 ? 22.218 -3.067 38.738 1.00 5.07 143 ALA A CA 1
ATOM 944 C C . ALA A 1 118 ? 21.052 -3.043 39.708 1.00 4.57 143 ALA A C 1
ATOM 945 O O . ALA A 1 118 ? 19.947 -2.661 39.356 1.00 4.83 143 ALA A O 1
ATOM 947 N N . VAL A 1 119 ? 21.321 -3.422 40.945 1.00 4.71 144 VAL A N 1
ATOM 948 C CA . VAL A 1 119 ? 20.400 -3.296 42.043 1.00 4.99 144 VAL A CA 1
ATOM 949 C C . VAL A 1 119 ? 21.160 -2.718 43.223 1.00 4.37 144 VAL A C 1
ATOM 950 O O . VAL A 1 119 ? 22.273 -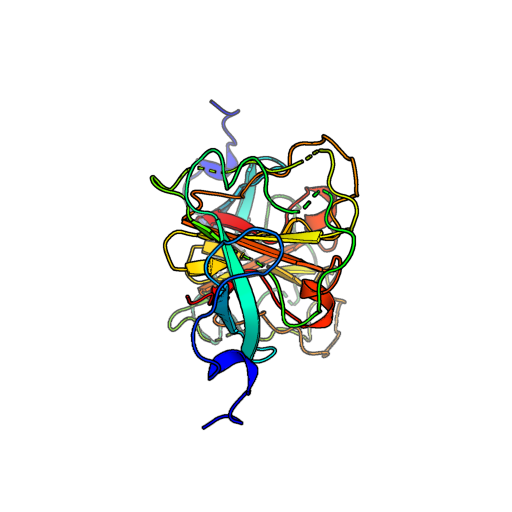3.129 43.495 1.00 4.98 144 VAL A O 1
ATOM 954 N N . LEU A 1 120 ? 20.545 -1.753 43.910 1.00 4.33 145 LEU A N 1
ATOM 955 C CA . LEU A 1 120 ? 21.118 -1.164 45.104 1.00 4.34 145 LEU A CA 1
ATOM 956 C C . LEU A 1 120 ? 20.161 -1.460 46.252 1.00 3.87 145 LEU A C 1
ATOM 957 O O . LEU A 1 120 ? 18.971 -1.102 46.200 1.00 4.95 145 LEU A O 1
ATOM 962 N N . GLU A 1 121 ? 20.672 -2.132 47.277 1.00 4.16 146 GLU A N 1
ATOM 963 C CA . GLU A 1 121 ? 19.913 -2.360 48.511 1.00 4.42 146 GLU A CA 1
ATOM 964 C C . GLU A 1 121 ? 20.408 -1.448 49.632 1.00 3.61 146 GLU A C 1
ATOM 965 O O . GLU A 1 121 ? 21.603 -1.352 49.865 1.00 4.45 146 GLU A O 1
ATOM 971 N N . ILE A 1 122 ? 19.460 -0.776 50.269 1.00 4.25 147 ILE A N 1
ATOM 972 C CA . ILE A 1 122 ? 19.708 0.111 51.395 1.00 4.66 147 ILE A CA 1
ATOM 973 C C . ILE A 1 122 ? 18.657 -0.192 52.470 1.00 5.14 147 ILE A C 1
ATOM 974 O O . ILE A 1 122 ? 17.726 -0.958 52.264 1.00 4.86 147 ILE A O 1
ATOM 979 N N . ASN A 1 123 ? 18.808 0.412 53.633 1.00 5.31 148 ASN A N 1
ATOM 980 C CA . ASN A 1 123 ? 17.895 0.140 54.725 1.00 5.01 148 ASN A CA 1
ATOM 981 C C . ASN A 1 123 ? 16.435 0.415 54.369 1.00 5.07 148 ASN A C 1
ATOM 982 O O . ASN A 1 123 ? 16.103 1.378 53.665 1.00 5.80 148 ASN A O 1
ATOM 987 N N . GLY A 1 124 ? 15.569 -0.417 54.908 1.00 4.88 149 GLY A N 1
ATOM 988 C CA . GLY A 1 124 ? 14.162 -0.298 54.665 1.00 5.32 149 GLY A CA 1
ATOM 989 C C . GLY A 1 124 ? 13.649 1.073 55.013 1.00 4.76 149 GLY A C 1
ATOM 990 O O . GLY A 1 124 ? 13.934 1.593 56.099 1.00 5.61 149 GLY A O 1
ATOM 991 N N . GLY A 1 125 ? 12.851 1.636 54.112 1.00 4.79 150 GLY A N 1
ATOM 992 C CA . GLY A 1 125 ? 12.241 2.947 54.296 1.00 4.42 150 GLY A CA 1
ATOM 993 C C . GLY A 1 125 ? 13.117 4.127 53.948 1.00 4.80 150 GLY A C 1
ATOM 994 O O . GLY A 1 125 ? 12.657 5.268 53.920 1.00 5.83 150 GLY A O 1
ATOM 995 N N . LEU A 1 126 ? 14.399 3.879 53.698 1.00 5.01 151 LEU A N 1
ATOM 996 C CA . LEU A 1 126 ? 15.337 4.954 53.502 1.00 5.24 151 LEU A CA 1
ATOM 997 C C . LEU A 1 126 ? 15.121 5.684 52.184 1.00 5.37 151 LEU A C 1
ATOM 998 O O . LEU A 1 126 ? 15.356 6.885 52.096 1.00 5.62 151 LEU A O 1
ATOM 1003 N N . ALA A 1 127 ? 14.716 4.963 51.139 1.00 5.71 152 ALA A N 1
ATOM 1004 C CA . ALA A 1 127 ? 14.532 5.631 49.840 1.00 5.45 152 ALA A CA 1
ATOM 1005 C C . ALA A 1 127 ? 13.517 6.758 49.973 1.00 5.51 152 ALA A C 1
ATOM 1006 O O . ALA A 1 127 ? 13.752 7.861 49.477 1.00 6.37 152 ALA A O 1
ATOM 1008 N N . ALA A 1 128 ? 12.392 6.488 50.631 1.00 5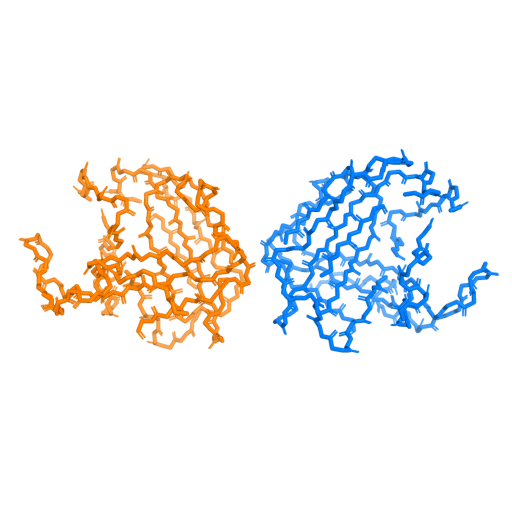.28 153 ALA A N 1
ATOM 1009 C CA . ALA A 1 128 ? 11.371 7.518 50.774 1.00 4.71 153 ALA A CA 1
ATOM 1010 C C . ALA A 1 128 ? 11.813 8.634 51.708 1.00 5.76 153 ALA A C 1
ATOM 1011 O O . ALA A 1 128 ? 11.498 9.809 51.488 1.00 6.70 153 ALA A O 1
ATOM 1013 N N . ARG A 1 129 ? 12.524 8.292 52.769 1.00 5.14 154 ARG A N 1
ATOM 1014 C CA . ARG A 1 129 ? 13.028 9.334 53.666 1.00 5.85 154 ARG A CA 1
ATOM 1015 C C . ARG A 1 129 ? 13.938 10.306 52.907 1.00 6.68 154 ARG A C 1
ATOM 1016 O O . ARG A 1 129 ? 13.900 11.517 53.129 1.00 6.97 154 ARG A O 1
ATOM 1024 N N . LEU A 1 130 ? 14.741 9.761 52.002 1.00 5.58 155 LEU A N 1
ATOM 1025 C CA . LEU A 1 130 ? 15.718 10.529 51.218 1.00 5.87 155 LEU A CA 1
ATOM 1026 C C . LEU A 1 130 ? 15.153 11.215 49.998 1.00 7.11 155 LEU A C 1
ATOM 1027 O O . LEU A 1 130 ? 15.747 12.187 49.504 1.00 9.00 155 LEU A O 1
ATOM 1032 N N . GLY A 1 131 ? 14.039 10.713 49.501 1.00 6.42 156 GLY A N 1
ATOM 1033 C CA . GLY A 1 131 ? 13.466 11.207 48.277 1.00 8.08 156 GLY A CA 1
ATOM 1034 C C . GLY A 1 131 ? 13.948 10.553 47.001 1.00 7.47 156 GLY A C 1
ATOM 1035 O O . GLY A 1 131 ? 13.739 11.123 45.930 1.00 8.77 156 GLY A O 1
ATOM 1036 N N . ILE A 1 132 ? 14.571 9.384 47.104 1.00 7.35 157 ILE A N 1
ATOM 1037 C CA . ILE A 1 132 ? 15.020 8.641 45.926 1.00 8.63 157 ILE A CA 1
ATOM 1038 C C . ILE A 1 132 ? 13.787 8.147 45.172 1.00 9.26 157 ILE A C 1
ATOM 1039 O O . ILE A 1 132 ? 12.845 7.615 45.778 1.00 12.10 157 ILE A O 1
ATOM 1044 N N . LYS A 1 133 ? 13.781 8.355 43.855 1.00 9.81 158 LYS A N 1
ATOM 1045 C CA A LYS A 1 133 ? 12.612 8.062 43.018 0.50 10.43 158 LYS A CA 1
ATOM 1046 C CA B LYS A 1 133 ? 12.623 7.984 43.046 0.50 10.46 158 LYS A CA 1
ATOM 1047 C C . LYS A 1 133 ? 13.003 7.412 41.696 1.00 8.62 158 LYS A C 1
ATOM 1048 O O . LYS A 1 133 ? 14.106 7.604 41.222 1.00 8.52 158 LYS A O 1
ATOM 1059 N N . PRO A 1 134 ? 12.066 6.674 41.086 1.00 8.64 159 PRO A N 1
ATOM 1060 C CA . PRO A 1 134 ? 12.293 6.210 39.731 1.00 7.56 159 PRO A CA 1
ATOM 1061 C C . PRO A 1 134 ? 12.695 7.366 38.831 1.00 9.07 159 PRO A C 1
ATOM 1062 O O . PRO A 1 134 ? 12.153 8.480 38.933 1.00 12.50 159 PRO A O 1
ATOM 1066 N N . GLY A 1 135 ? 13.657 7.104 37.947 1.00 8.44 160 GLY A N 1
ATOM 1067 C CA . GLY A 1 135 ? 14.264 8.121 37.109 1.00 10.15 160 GLY A CA 1
ATOM 1068 C C . GLY A 1 135 ? 15.593 8.677 37.600 1.00 8.96 160 GLY A C 1
ATOM 1069 O O . GLY A 1 135 ? 16.373 9.225 36.805 1.00 12.70 160 GLY A O 1
ATOM 1070 N N . ASP A 1 136 ? 15.887 8.539 38.885 1.00 8.49 161 ASP A N 1
ATOM 1071 C CA . ASP A 1 136 ? 17.137 9.059 39.424 1.00 7.81 161 ASP A CA 1
ATOM 1072 C C . ASP A 1 136 ? 18.310 8.275 38.850 1.00 6.45 161 ASP A C 1
ATOM 1073 O O . ASP A 1 136 ? 18.203 7.103 38.493 1.00 6.96 161 ASP A O 1
ATOM 1078 N N . LYS A 1 137 ? 19.432 8.973 38.720 1.00 6.95 162 LYS A N 1
ATOM 1079 C CA . LYS A 1 137 ? 20.637 8.420 38.094 1.00 7.57 162 LYS A CA 1
ATOM 1080 C C . LYS A 1 137 ? 21.489 7.778 39.184 1.00 7.14 162 LYS A C 1
ATOM 1081 O O . LYS A 1 137 ? 21.868 8.411 40.190 1.00 7.35 162 LYS A O 1
ATOM 1087 N N . VAL A 1 138 ? 21.855 6.526 38.960 1.00 7.85 163 VAL A N 1
ATOM 1088 C CA . VAL A 1 138 ? 22.726 5.771 39.870 1.00 7.29 163 VAL A CA 1
ATOM 1089 C C . VAL A 1 138 ? 24.073 5.569 39.200 1.00 7.16 163 VAL A C 1
ATOM 1090 O O . VAL A 1 138 ? 24.122 5.158 38.035 1.00 9.79 163 VAL A O 1
ATOM 1094 N N . GLU A 1 139 ? 25.156 5.880 39.910 1.00 6.55 164 GLU A N 1
ATOM 1095 C CA . GLU A 1 139 ? 26.501 5.744 39.361 1.00 6.95 164 GLU A CA 1
ATOM 1096 C C . GLU A 1 139 ? 27.406 5.005 40.326 1.00 6.26 164 GLU A C 1
ATOM 1097 O O . GLU A 1 139 ? 27.287 5.116 41.544 1.00 7.26 164 GLU A O 1
ATOM 1103 N N . TRP A 1 140 ? 28.284 4.220 39.728 1.00 7.74 165 TRP A N 1
ATOM 1104 C CA . TRP A 1 140 ? 29.298 3.465 40.433 1.00 8.45 165 TRP A CA 1
ATOM 1105 C C . TRP A 1 140 ? 30.535 3.370 39.548 1.00 10.80 165 TRP A C 1
ATOM 1106 O O . TRP A 1 140 ? 30.449 3.744 38.345 1.00 12.24 165 TRP A O 1
ATOM 1118 N N . GLY B 1 1 ? 4.404 -12.742 18.247 1.00 6.46 0 GLY B N 1
ATOM 1119 C CA . GLY B 1 1 ? 3.413 -12.159 17.299 1.00 7.35 0 GLY B CA 1
ATOM 1120 C C . GLY B 1 1 ? 2.230 -11.671 18.109 1.00 6.70 0 GLY B C 1
ATOM 1121 O O . GLY B 1 1 ? 1.477 -12.468 18.682 1.00 7.55 0 GLY B O 1
ATOM 1122 N N . GLY B 1 2 ? 2.073 -10.370 18.251 1.00 7.01 27 GLY B N 1
ATOM 1123 C CA . GLY B 1 2 ? 0.986 -9.874 19.069 1.00 6.59 27 GLY B CA 1
ATOM 1124 C C . GLY B 1 2 ? -0.339 -9.764 18.317 1.00 5.44 27 GLY B C 1
ATOM 1125 O O . GLY B 1 2 ? -0.411 -9.841 17.076 1.00 7.02 27 GLY B O 1
ATOM 1126 N N . THR B 1 3 ? -1.388 -9.478 19.077 1.00 5.24 28 THR B N 1
ATOM 1127 C CA . THR B 1 3 ? -2.666 -9.112 18.508 1.00 5.11 28 THR B CA 1
ATOM 1128 C C . THR B 1 3 ? -2.525 -7.789 17.761 1.00 6.21 28 THR B C 1
ATOM 1129 O O . THR B 1 3 ? -1.842 -6.866 18.218 1.00 6.93 28 THR B O 1
ATOM 1133 N N . LYS B 1 4 ? -3.164 -7.686 16.596 1.00 5.55 29 LYS B N 1
ATOM 1134 C CA . LYS B 1 4 ? -3.035 -6.493 15.743 1.00 7.03 29 LYS B CA 1
ATOM 1135 C C . LYS B 1 4 ? -3.933 -5.387 16.322 1.00 7.03 29 LYS B C 1
ATOM 1136 O O . LYS B 1 4 ? -5.122 -5.358 16.080 1.00 8.60 29 LYS B O 1
ATOM 1142 N N . THR B 1 5 ? -3.337 -4.454 17.068 1.00 8.07 30 THR B N 1
ATOM 1143 C CA . THR B 1 5 ? -4.105 -3.361 17.685 1.00 8.54 30 THR B CA 1
ATOM 1144 C C . THR B 1 5 ? -4.539 -2.398 16.595 1.00 9.34 30 THR B C 1
ATOM 1145 O O . THR B 1 5 ? -3.703 -1.854 15.880 1.00 9.42 30 THR B O 1
ATOM 1149 N N . ALA B 1 6 ? -5.839 -2.184 16.469 1.00 12.60 31 ALA B N 1
ATOM 1150 C CA . ALA B 1 6 ? -6.363 -1.291 15.440 1.00 13.90 31 ALA B CA 1
ATOM 1151 C C . ALA B 1 6 ? -5.704 0.089 15.517 1.00 14.04 31 ALA B C 1
ATOM 1152 O O . ALA B 1 6 ? -5.321 0.659 14.492 1.00 15.40 31 ALA B O 1
ATOM 1154 N N . ALA B 1 7 ? -5.532 0.580 16.744 1.00 13.52 32 ALA B N 1
ATOM 1155 C CA . ALA B 1 7 ? -4.957 1.909 16.979 1.00 14.25 32 ALA B CA 1
ATOM 1156 C C . ALA B 1 7 ? -3.510 2.020 16.477 1.00 14.19 32 ALA B C 1
ATOM 1157 O O . ALA B 1 7 ? -3.085 3.101 16.065 1.00 13.81 32 ALA B O 1
ATOM 1159 N N . GLU B 1 8 ? -2.757 0.915 16.495 1.00 10.58 33 GLU B N 1
ATOM 1160 C CA . GLU B 1 8 ? -1.408 0.944 15.995 1.00 8.83 33 GLU B CA 1
ATOM 1161 C C . GLU B 1 8 ? -1.348 0.891 14.471 1.00 11.45 33 GLU B C 1
ATOM 1162 O O . GLU B 1 8 ? -0.474 1.497 13.842 1.00 13.36 33 GLU B O 1
ATOM 1168 N N . ALA B 1 9 ? -2.267 0.146 13.873 1.00 12.30 34 ALA B N 1
ATOM 1169 C CA . ALA B 1 9 ? -2.267 -0.057 12.440 1.00 14.30 34 ALA B CA 1
ATOM 1170 C C . ALA B 1 9 ? -2.972 1.084 11.681 1.00 13.72 34 ALA B C 1
ATOM 1171 O O . ALA B 1 9 ? -2.828 1.195 10.457 1.00 16.13 34 ALA B O 1
ATOM 1173 N N . ALA B 1 10 ? -3.728 1.932 12.374 1.00 13.46 35 ALA B N 1
ATOM 1174 C CA . ALA B 1 10 ? -4.484 2.995 11.718 1.00 14.68 35 ALA B CA 1
ATOM 1175 C C . ALA B 1 10 ? -3.545 3.946 10.988 1.00 15.61 35 ALA B C 1
ATOM 1176 O O . ALA B 1 10 ? -2.451 4.262 11.450 1.00 15.59 35 ALA B O 1
ATOM 1178 N N A ALA B 1 11 ? -3.955 4.442 9.830 0.50 15.94 36 ALA B N 1
ATOM 1179 N N B ALA B 1 11 ? -4.036 4.390 9.841 0.50 16.15 36 ALA B N 1
ATOM 1180 C CA A ALA B 1 11 ? -3.121 5.376 9.070 0.50 17.74 36 ALA B CA 1
ATOM 1181 C CA B ALA B 1 11 ? -3.337 5.296 8.987 0.50 17.89 36 ALA B CA 1
ATOM 1182 C C A ALA B 1 11 ? -2.946 6.700 9.837 0.50 18.50 36 ALA B C 1
ATOM 1183 C C B ALA B 1 11 ? -3.192 6.637 9.683 0.50 19.18 36 ALA B C 1
ATOM 1184 O O A ALA B 1 11 ? -3.868 7.127 10.516 0.50 15.51 36 ALA B O 1
ATOM 1185 O O B ALA B 1 11 ? -3.926 6.966 10.614 0.50 17.05 36 ALA B O 1
ATOM 1188 N N A PRO B 1 12 ? -1.764 7.352 9.734 0.60 21.36 37 PRO B N 1
ATOM 1189 N N B PRO B 1 12 ? -2.221 7.428 9.202 0.40 22.44 37 PRO B N 1
ATOM 1190 C CA A PRO B 1 12 ? -1.732 8.712 10.277 0.60 22.17 37 PRO B CA 1
ATOM 1191 C CA B PRO B 1 12 ? -1.848 8.768 9.639 0.40 23.09 37 PRO B CA 1
ATOM 1192 C C A PRO B 1 12 ? -2.869 9.604 9.691 0.60 21.43 37 PRO B C 1
ATOM 1193 C C B PRO B 1 12 ? -3.091 9.616 9.576 0.40 21.34 37 PRO B C 1
ATOM 1194 O O A PRO B 1 12 ? -3.317 9.415 8.566 0.60 20.03 37 PRO B O 1
ATOM 1195 O O B PRO B 1 12 ? -3.882 9.411 8.653 0.40 19.17 37 PRO B O 1
ATOM 1202 N N . ALA B 1 13 ? -3.317 10.544 10.508 1.00 19.25 38 ALA B N 1
ATOM 1203 C CA . ALA B 1 13 ? -4.484 11.381 10.288 1.00 16.36 38 ALA B CA 1
ATOM 1204 C C . ALA B 1 13 ? -4.176 12.733 10.852 1.00 14.16 38 ALA B C 1
ATOM 1205 O O . ALA B 1 13 ? -3.050 12.967 11.284 1.00 13.33 38 ALA B O 1
ATOM 1207 N N . VAL B 1 14 ? -5.158 13.620 10.788 1.00 14.26 39 VAL B N 1
ATOM 1208 C CA A VAL B 1 14 ? -5.069 14.992 11.295 0.50 13.38 39 VAL B CA 1
ATOM 1209 C CA B VAL B 1 14 ? -5.010 14.953 11.363 0.50 13.59 39 VAL B CA 1
ATOM 1210 C C . VAL B 1 14 ? -6.096 15.152 12.402 1.00 12.23 39 VAL B C 1
ATOM 1211 O O . VAL B 1 14 ? -7.229 14.732 12.244 1.00 13.90 39 VAL B O 1
ATOM 1218 N N . HIS B 1 15 ? -5.721 15.770 13.515 1.00 10.43 40 HIS B N 1
ATOM 1219 C CA . HIS B 1 15 ? -6.627 15.918 14.631 1.00 10.57 40 HIS B CA 1
ATOM 1220 C C . HIS B 1 15 ? -7.654 17.005 14.337 1.00 11.08 40 HIS B C 1
ATOM 1221 O O . HIS B 1 15 ? -7.292 18.075 13.836 1.00 11.51 40 HIS B O 1
ATOM 1228 N N . PRO B 1 16 ? -8.932 16.754 14.660 1.00 11.45 41 PRO B N 1
ATOM 1229 C CA . PRO B 1 16 ? -9.988 17.713 14.295 1.00 12.68 41 PRO B CA 1
ATOM 1230 C C . PRO B 1 16 ? -10.018 18.991 15.117 1.00 12.08 41 PRO B C 1
ATOM 1231 O O . PRO B 1 16 ? -10.666 19.966 14.693 1.00 13.76 41 PRO B O 1
ATOM 1235 N N . VAL B 1 17 ? -9.325 19.010 16.261 1.00 11.17 42 VAL B N 1
ATOM 1236 C CA . VAL B 1 17 ? -9.239 20.226 17.083 1.00 11.96 42 VAL B CA 1
ATOM 1237 C C . VAL B 1 17 ? -7.976 21.010 16.765 1.00 12.15 42 VAL B C 1
ATOM 1238 O O . VAL B 1 17 ? -8.048 22.196 16.441 1.00 14.42 42 VAL B O 1
ATOM 1242 N N . SER B 1 18 ? -6.816 20.354 16.863 1.00 10.86 43 SER B N 1
ATOM 1243 C CA . SER B 1 18 ? -5.536 21.031 16.722 1.00 10.90 43 SER B CA 1
ATOM 1244 C C . SER B 1 18 ? -5.014 21.140 15.303 1.00 10.90 43 SER B C 1
ATOM 1245 O O . SER B 1 18 ? -4.149 21.969 15.040 1.00 11.52 43 SER B O 1
ATOM 1248 N N . GLY B 1 19 ? -5.485 20.279 14.406 1.00 10.56 44 GLY B N 1
ATOM 1249 C CA . GLY B 1 19 ? -4.905 20.175 13.089 1.00 11.05 44 GLY B CA 1
ATOM 1250 C C . GLY B 1 19 ? -3.538 19.510 13.060 1.00 10.89 44 GLY B C 1
ATOM 1251 O O . GLY B 1 19 ? -2.937 19.412 12.002 1.00 13.32 44 GLY B O 1
ATOM 1252 N N . LEU B 1 20 ? -3.054 19.005 14.207 1.00 9.78 45 LEU B N 1
ATOM 1253 C CA . LEU B 1 20 ? -1.756 18.346 14.275 1.00 9.20 45 LEU B CA 1
ATOM 1254 C C . LEU B 1 20 ? -1.869 16.958 13.681 1.00 8.69 45 LEU B C 1
ATOM 1255 O O . LEU B 1 20 ? -2.926 16.345 13.728 1.00 10.91 45 LEU B O 1
ATOM 1260 N N . GLN B 1 21 ? -0.759 16.456 13.175 1.00 10.46 46 GLN B N 1
ATOM 1261 C CA A GLN B 1 21 ? -0.663 15.055 12.751 0.60 9.94 46 GLN B CA 1
ATOM 1262 C CA B GLN B 1 21 ? -0.699 15.066 12.746 0.40 10.82 46 GLN B CA 1
ATOM 1263 C C . GLN B 1 21 ? -0.915 14.147 13.950 1.00 9.73 46 GLN B C 1
ATOM 1264 O O . GLN B 1 21 ? -0.455 14.445 15.061 1.00 11.43 46 GLN B O 1
ATOM 1275 N N . ILE B 1 22 ? -1.630 13.048 13.716 1.00 10.19 47 ILE B N 1
ATOM 1276 C CA . ILE B 1 22 ? -1.812 12.003 14.706 1.00 8.89 47 ILE B CA 1
ATOM 1277 C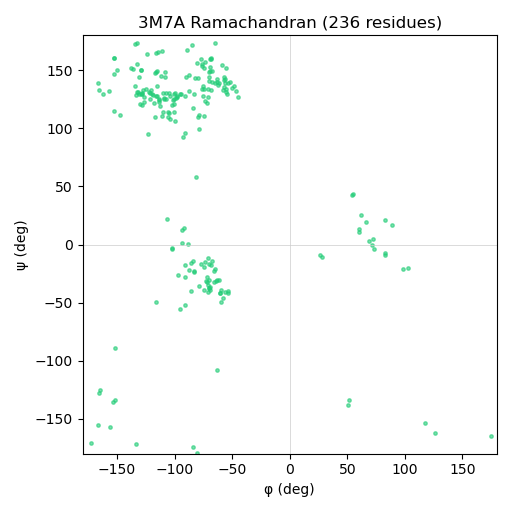 C . ILE B 1 22 ? -1.004 10.802 14.239 1.00 10.37 47 ILE B C 1
ATOM 1278 O O . ILE B 1 22 ? -1.187 10.344 13.101 1.00 12.04 47 ILE B O 1
ATOM 1283 N N . VAL B 1 23 ? -0.110 10.314 15.105 1.00 10.60 48 VAL B N 1
ATOM 1284 C CA . VAL B 1 23 ? 0.732 9.170 14.807 1.00 10.04 48 VAL B CA 1
ATOM 1285 C C . VAL B 1 23 ? 0.614 8.170 15.952 1.00 9.16 48 VAL B C 1
ATOM 1286 O O . VAL B 1 23 ? 0.391 8.558 17.111 1.00 8.20 48 VAL B O 1
ATOM 1290 N N . PRO B 1 24 ? 0.766 6.876 15.641 1.00 8.98 49 PRO B N 1
ATOM 1291 C CA . PRO B 1 24 ? 0.808 5.919 16.740 1.00 7.19 49 PRO B CA 1
ATOM 1292 C C . PRO B 1 24 ? 2.107 6.035 17.542 1.00 7.75 49 PRO B C 1
ATOM 1293 O O . PRO B 1 24 ? 3.201 6.127 16.970 1.00 9.51 49 PRO B O 1
ATOM 1297 N N . VAL B 1 25 ? 1.965 6.053 18.862 1.00 6.97 50 VAL B N 1
ATOM 1298 C CA . VAL B 1 25 ? 3.084 6.016 19.771 1.00 5.94 50 VAL B CA 1
ATOM 1299 C C . VAL B 1 25 ? 2.871 4.787 20.646 1.00 6.43 50 VAL B C 1
ATOM 1300 O O . VAL B 1 25 ? 1.785 4.584 21.177 1.00 7.99 50 VAL B O 1
ATOM 1304 N N . THR B 1 26 ? 3.899 3.969 20.782 1.00 6.27 51 THR B N 1
ATOM 1305 C CA . THR B 1 26 ? 3.788 2.780 21.636 1.00 6.73 51 THR B CA 1
ATOM 1306 C C . THR B 1 26 ? 4.733 2.886 22.820 1.00 5.03 51 THR B C 1
ATOM 1307 O O . THR B 1 26 ? 5.815 3.501 22.742 1.00 5.64 51 THR B O 1
ATOM 1311 N N . VAL B 1 27 ? 4.292 2.277 23.922 1.00 5.21 52 VAL B N 1
ATOM 1312 C CA . VAL B 1 27 ? 5.128 2.129 25.093 1.00 4.99 52 VAL B CA 1
ATOM 1313 C C . VAL B 1 27 ? 5.124 0.639 25.441 1.00 4.82 52 VAL B C 1
ATOM 1314 O O . VAL B 1 27 ? 4.047 0.063 25.650 1.00 6.27 52 VAL B O 1
ATOM 1318 N N . THR B 1 28 ? 6.317 0.055 25.478 1.00 6.26 53 THR B N 1
ATOM 1319 C CA . THR B 1 28 ? 6.459 -1.388 25.664 1.00 5.96 53 THR B CA 1
ATOM 1320 C C . THR B 1 28 ? 7.412 -1.707 26.795 1.00 6.32 53 THR B C 1
ATOM 1321 O O . THR B 1 28 ? 8.527 -1.214 26.872 1.00 7.66 53 THR B O 1
ATOM 1325 N N . GLY B 1 29 ? 6.920 -2.559 27.676 1.00 7.33 54 GLY B N 1
ATOM 1326 C CA . GLY B 1 29 ? 7.696 -3.066 28.790 1.00 8.93 54 GLY B CA 1
ATOM 1327 C C . GLY B 1 29 ? 7.142 -4.392 29.273 1.00 7.21 54 GLY B C 1
ATOM 1328 O O . GLY B 1 29 ? 6.425 -5.089 28.543 1.00 6.94 54 GLY B O 1
ATOM 1329 N N . THR B 1 30 ? 7.430 -4.736 30.517 1.00 8.03 55 THR B N 1
ATOM 1330 C CA . THR B 1 30 ? 7.013 -6.016 31.061 1.00 7.40 55 THR B CA 1
ATOM 1331 C C . THR B 1 30 ? 5.499 -6.128 31.128 1.00 7.99 55 THR B C 1
ATOM 1332 O O . THR B 1 30 ? 4.922 -7.215 30.960 1.00 7.37 55 THR B O 1
ATOM 1336 N N . SER B 1 31 ? 4.819 -5.002 31.342 1.00 7.37 56 SER B N 1
ATOM 1337 C CA . SER B 1 31 ? 3.366 -5.016 31.379 1.00 7.41 56 SER B CA 1
ATOM 1338 C C . SER B 1 31 ? 2.723 -5.308 30.025 1.00 5.41 56 SER B C 1
ATOM 1339 O O . SER B 1 31 ? 1.530 -5.584 29.957 1.00 7.54 56 SER B O 1
ATOM 1342 N N . GLY B 1 32 ? 3.484 -5.160 28.960 1.00 5.74 57 GLY B N 1
ATOM 1343 C CA . GLY B 1 32 ? 2.963 -5.347 27.611 1.00 6.64 57 GLY B CA 1
ATOM 1344 C C . GLY B 1 32 ? 3.236 -4.144 26.721 1.00 4.84 57 GLY B C 1
ATOM 1345 O O . GLY B 1 32 ? 4.102 -3.292 27.014 1.00 7.15 57 GLY B O 1
ATOM 1346 N N . ARG B 1 33 ? 2.492 -4.084 25.629 1.00 5.25 58 ARG B N 1
ATOM 1347 C CA . ARG B 1 33 ? 2.605 -3.001 24.650 1.00 4.68 58 ARG B CA 1
ATOM 1348 C C . ARG B 1 33 ? 1.323 -2.199 24.678 1.00 5.09 58 ARG B C 1
ATOM 1349 O O . ARG B 1 33 ? 0.236 -2.748 24.570 1.00 6.05 58 ARG B O 1
ATOM 1357 N N . HIS B 1 34 ? 1.491 -0.902 24.878 1.00 5.17 59 HIS B N 1
ATOM 1358 C CA . HIS B 1 34 ? 0.399 0.096 24.973 1.00 5.03 59 HIS B CA 1
ATOM 1359 C C . HIS B 1 34 ? 0.515 1.054 23.816 1.00 5.59 59 HIS B C 1
ATOM 1360 O O . HIS B 1 34 ? 1.599 1.470 23.460 1.00 7.19 59 HIS B O 1
ATOM 1367 N N . VAL B 1 35 ? -0.620 1.362 23.207 1.00 5.97 60 VAL B N 1
ATOM 1368 C CA . VAL B 1 35 ? -0.660 2.166 21.987 1.00 6.73 60 VAL B CA 1
ATOM 1369 C C . VAL B 1 35 ? -1.497 3.408 22.213 1.00 6.56 60 VAL B C 1
ATOM 1370 O O . VAL B 1 35 ? -2.636 3.325 22.672 1.00 7.64 60 VAL B O 1
ATOM 1374 N N . PHE B 1 36 ? -0.932 4.565 21.832 1.00 5.57 61 PHE B N 1
ATOM 1375 C CA . PHE B 1 36 ? -1.626 5.851 21.943 1.00 5.46 61 PHE B CA 1
ATOM 1376 C C . PHE B 1 36 ? -1.567 6.570 20.601 1.00 5.47 61 PHE B C 1
ATOM 1377 O O . PHE B 1 36 ? -0.490 6.885 20.103 1.00 7.34 61 PHE B O 1
ATOM 1385 N N . ARG B 1 37 ? -2.734 6.840 20.037 1.00 6.68 62 ARG B N 1
ATOM 1386 C CA . ARG B 1 37 ? -2.837 7.696 18.853 1.00 7.60 62 ARG B CA 1
ATOM 1387 C C . ARG B 1 37 ? -2.610 9.115 19.326 1.00 6.84 62 ARG B C 1
ATOM 1388 O O . ARG B 1 37 ? -3.441 9.663 20.046 1.00 6.86 62 ARG B O 1
ATOM 1396 N N . SER B 1 38 ? -1.479 9.675 18.943 1.00 6.19 63 SER B N 1
ATOM 1397 C CA . SER B 1 38 ? -0.971 10.869 19.594 1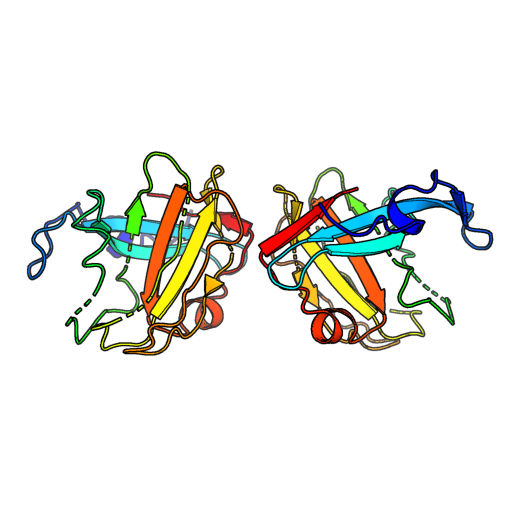.00 6.45 63 SER B CA 1
ATOM 1398 C C . SER B 1 38 ? -0.801 12.027 18.637 1.00 6.60 63 SER B C 1
ATOM 1399 O O . SER B 1 38 ? -0.222 11.895 17.547 1.00 7.42 63 SER B O 1
ATOM 1402 N N . GLU B 1 39 ? -1.289 13.186 19.071 1.00 6.05 64 GLU B N 1
ATOM 1403 C CA . GLU B 1 39 ? -1.028 14.409 18.336 1.00 5.97 64 GLU B CA 1
ATOM 1404 C C . GLU B 1 39 ? 0.441 14.717 18.448 1.00 6.22 64 GLU B C 1
ATOM 1405 O O . GLU B 1 39 ? 1.055 14.605 19.523 1.00 8.42 64 GLU B O 1
ATOM 1411 N N . LEU B 1 40 ? 1.004 15.163 17.341 1.00 8.21 65 LEU B N 1
ATOM 1412 C CA . LEU B 1 40 ? 2.407 15.452 17.255 1.00 8.70 65 LEU B CA 1
ATOM 1413 C C . LEU B 1 40 ? 2.684 16.955 17.397 1.00 7.92 65 LEU B C 1
ATOM 1414 O O . LEU B 1 40 ? 2.380 17.746 16.511 1.00 9.56 65 LEU B O 1
ATOM 1419 N N . ALA B 1 41 ? 3.215 17.341 18.560 1.00 6.70 66 ALA B N 1
ATOM 1420 C CA . ALA B 1 41 ? 3.522 18.721 18.873 1.00 7.29 66 ALA B CA 1
ATOM 1421 C C . ALA B 1 41 ? 5.018 18.897 18.672 1.00 7.71 66 ALA B C 1
ATOM 1422 O O . ALA B 1 41 ? 5.817 18.324 19.407 1.00 8.66 66 ALA B O 1
ATOM 1424 N N . ARG B 1 42 ? 5.425 19.705 17.689 1.00 8.39 67 ARG B N 1
ATOM 1425 C CA A ARG B 1 42 ? 6.854 19.817 17.373 0.50 9.53 67 ARG B CA 1
ATOM 1426 C CA B ARG B 1 42 ? 6.859 19.808 17.352 0.50 9.71 67 ARG B CA 1
ATOM 1427 C C . ARG B 1 42 ? 7.426 21.215 17.467 1.00 8.33 67 ARG B C 1
ATOM 1428 O O . ARG B 1 42 ? 8.513 21.395 18.006 1.00 10.30 67 ARG B O 1
ATOM 1443 N N . THR B 1 43 ? 6.740 22.225 16.943 1.00 6.78 68 THR B N 1
ATOM 1444 C CA . THR B 1 43 ? 7.302 23.553 17.068 1.00 7.55 68 THR B CA 1
ATOM 1445 C C . THR B 1 43 ? 7.262 24.012 18.528 1.00 7.12 68 THR B C 1
ATOM 1446 O O . THR B 1 43 ? 6.450 23.536 19.336 1.00 6.03 68 THR B O 1
ATOM 1450 N N . SER B 1 44 ? 8.094 24.985 18.869 1.00 7.91 69 SER B N 1
ATOM 1451 C CA A SER B 1 44 ? 8.104 25.487 20.234 0.50 8.51 69 SER B CA 1
ATOM 1452 C CA B SER B 1 44 ? 8.113 25.511 20.218 0.50 9.01 69 SER B CA 1
ATOM 1453 C C . SER B 1 44 ? 6.712 25.977 20.643 1.00 6.64 69 SER B C 1
ATOM 1454 O O . SER B 1 44 ? 6.259 25.691 21.758 1.00 7.31 69 SER B O 1
ATOM 1459 N N . ALA B 1 45 ? 6.004 26.665 19.749 1.00 6.07 70 ALA B N 1
ATOM 1460 C CA . ALA B 1 45 ? 4.674 27.187 20.071 1.00 5.71 70 ALA B CA 1
ATOM 1461 C C . ALA B 1 45 ? 3.633 26.073 20.205 1.00 4.79 70 ALA B C 1
ATOM 1462 O O . ALA B 1 45 ? 2.785 26.135 21.087 1.00 5.18 70 ALA B O 1
ATOM 1464 N N . GLU B 1 46 ? 3.726 25.044 19.365 1.00 4.72 71 GLU B N 1
ATOM 1465 C CA . GLU B 1 46 ? 2.824 23.881 19.525 1.00 4.75 71 GLU B CA 1
ATOM 1466 C C . GLU B 1 46 ? 3.022 23.227 20.898 1.00 5.56 71 GLU B C 1
ATOM 1467 O O . GLU B 1 46 ? 2.059 22.856 21.572 1.00 4.77 71 GLU B O 1
ATOM 1473 N N . GLN B 1 47 ? 4.282 23.114 21.301 1.00 5.57 72 GLN B N 1
ATOM 1474 C CA . GLN B 1 47 ? 4.603 22.486 22.579 1.00 5.10 72 GLN B CA 1
ATOM 1475 C C . GLN B 1 47 ? 4.203 23.376 23.766 1.00 5.92 72 GLN B C 1
ATOM 1476 O O . GLN B 1 47 ? 3.803 22.858 24.801 1.00 5.70 72 GLN B O 1
ATOM 1482 N N . ALA B 1 48 ? 4.261 24.697 23.610 1.00 4.83 73 ALA B N 1
ATOM 1483 C CA . ALA B 1 48 ? 3.760 25.607 24.650 1.00 5.77 73 ALA B CA 1
ATOM 1484 C C . ALA B 1 48 ? 2.248 25.503 24.828 1.00 5.39 73 ALA B C 1
ATOM 1485 O O . ALA B 1 48 ? 1.741 25.696 25.920 1.00 6.35 73 ALA B O 1
ATOM 1487 N N . LYS B 1 49 ? 1.525 25.222 23.743 1.00 4.67 74 LYS B N 1
ATOM 1488 C CA A LYS B 1 49 ? 0.076 25.074 23.829 0.50 5.10 74 LYS B CA 1
ATOM 1489 C CA B LYS B 1 49 ? 0.079 25.073 23.827 0.50 5.17 74 LYS B CA 1
ATOM 1490 C C . LYS B 1 49 ? -0.305 23.730 24.462 1.00 5.55 74 LYS B C 1
ATOM 1491 O O . LYS B 1 49 ? -1.270 23.644 25.219 1.00 5.81 74 LYS B O 1
ATOM 1502 N N . GLY B 1 50 ? 0.427 22.669 24.132 1.00 5.58 75 GLY B N 1
ATOM 1503 C CA . GLY B 1 50 ? 0.131 21.367 24.694 1.00 5.91 75 GLY B CA 1
ATOM 1504 C C . GLY B 1 50 ? -1.323 20.999 24.563 1.00 5.49 75 GLY B C 1
ATOM 1505 O O . GLY B 1 50 ? -1.929 21.171 23.497 1.00 5.82 75 GLY B O 1
ATOM 1506 N N . LEU B 1 51 ? -1.851 20.427 25.639 1.00 5.17 76 LEU B N 1
ATOM 1507 C CA . LEU B 1 51 ? -3.256 20.043 25.715 1.00 5.01 76 LEU B CA 1
ATOM 1508 C C . LEU B 1 51 ? -4.104 21.096 26.448 1.00 5.12 76 LEU B C 1
ATOM 1509 O O . LEU B 1 51 ? -5.184 20.805 26.937 1.00 5.98 76 LEU B O 1
ATOM 1522 N N . PHE B 1 53 ? -6.855 23.643 27.283 1.00 6.40 78 PHE B N 1
ATOM 1523 C CA . PHE B 1 53 ? -8.279 23.842 26.955 1.00 7.49 78 PHE B CA 1
ATOM 1524 C C . PHE B 1 53 ? -9.054 22.564 26.600 1.00 7.46 78 PHE B C 1
ATOM 1525 O O . PHE B 1 53 ? -10.249 22.604 26.461 1.00 9.93 78 PHE B O 1
ATOM 1533 N N . ARG B 1 54 ? -8.363 21.443 26.445 1.00 7.72 79 ARG B N 1
ATOM 1534 C CA A ARG B 1 54 ? -9.008 20.180 26.079 0.50 7.69 79 ARG B CA 1
ATOM 1535 C CA B ARG B 1 54 ? -8.997 20.203 26.045 0.50 7.34 79 ARG B CA 1
ATOM 1536 C C . ARG B 1 54 ? -9.782 19.612 27.229 1.00 8.25 79 ARG B C 1
ATOM 1537 O O . ARG B 1 54 ? -9.258 19.483 28.317 1.00 9.46 79 ARG B O 1
ATOM 1552 N N . THR B 1 55 ? -11.041 19.251 26.992 1.00 8.99 80 THR B N 1
ATOM 1553 C CA . THR B 1 55 ? -11.863 18.737 28.063 1.00 9.57 80 THR B CA 1
ATOM 1554 C C . THR B 1 55 ? -12.033 17.219 28.042 1.00 9.51 80 THR B C 1
ATOM 1555 O O . THR B 1 55 ? -12.659 16.642 28.925 1.00 11.39 80 THR B O 1
ATOM 1559 N N . GLU B 1 56 ? -11.463 16.576 27.032 1.00 9.73 81 GLU B N 1
ATOM 1560 C CA . GLU B 1 56 ? -11.535 15.131 26.901 1.00 10.01 81 GLU B CA 1
ATOM 1561 C C . GLU B 1 56 ? -10.298 14.595 26.191 1.00 9.64 81 GLU B C 1
ATOM 1562 O O . GLU B 1 56 ? -9.697 15.271 25.375 1.00 9.17 81 GLU B O 1
ATOM 1568 N N . LEU B 1 57 ? -9.941 13.359 26.534 1.00 9.10 82 LEU B N 1
ATOM 1569 C CA . LEU B 1 57 ? -8.865 12.621 25.909 1.00 8.27 82 LEU B CA 1
ATOM 1570 C C . LEU B 1 57 ? -9.142 11.149 26.135 1.00 9.07 82 LEU B C 1
ATOM 1571 O O . LEU B 1 57 ? -9.434 10.762 27.248 1.00 9.32 82 LEU B O 1
ATOM 1576 N N . GLY B 1 58 ? -9.047 10.344 25.090 1.00 9.66 83 GLY B N 1
ATOM 1577 C CA . GLY B 1 58 ? -9.255 8.904 25.213 1.00 10.76 83 GLY B CA 1
ATOM 1578 C C . GLY B 1 58 ? -8.082 8.181 25.840 1.00 9.39 83 GLY B C 1
ATOM 1579 O O . GLY B 1 58 ? -6.977 8.649 25.735 1.00 8.92 83 GLY B O 1
ATOM 1580 N N . ASP B 1 59 ? -8.307 7.019 26.463 1.00 11.31 84 ASP B N 1
ATOM 1581 C CA . ASP B 1 59 ? -7.195 6.213 26.999 1.00 11.18 84 ASP B CA 1
ATOM 1582 C C . ASP B 1 59 ? -6.295 5.631 25.920 1.00 10.04 84 ASP B C 1
ATOM 1583 O O . ASP B 1 59 ? -5.184 5.189 26.228 1.00 11.70 84 ASP B O 1
ATOM 1588 N N . GLU B 1 60 ? -6.741 5.649 24.656 1.00 9.49 85 GLU B N 1
ATOM 1589 C CA . GLU B 1 60 ? -5.887 5.208 23.555 1.00 9.78 85 GLU B CA 1
ATOM 1590 C C . GLU B 1 60 ? -5.414 6.416 22.739 1.00 8.35 85 GLU B C 1
ATOM 1591 O O . GLU B 1 60 ? -5.058 6.274 21.589 1.00 8.47 85 GLU B O 1
ATOM 1597 N N . GLU B 1 61 ? -5.428 7.598 23.352 1.00 8.11 86 GLU B N 1
ATOM 1598 C CA . GLU B 1 61 ? -4.933 8.823 22.739 1.00 7.37 86 GLU B CA 1
ATOM 1599 C C . GLU B 1 61 ? -3.869 9.474 23.613 1.00 6.30 86 GLU B C 1
ATOM 1600 O O . GLU B 1 61 ? -3.744 9.175 24.793 1.00 7.45 86 GLU B O 1
ATOM 1606 N N . GLY B 1 62 ? -3.120 10.393 23.016 1.00 5.45 87 GLY B N 1
ATOM 1607 C CA . GLY B 1 62 ? -2.130 11.136 23.745 1.00 5.88 87 GLY B CA 1
ATOM 1608 C C . GLY B 1 62 ? -1.655 12.338 22.970 1.00 5.43 87 GLY B C 1
ATOM 1609 O O . GLY B 1 62 ? -2.216 12.664 21.919 1.00 5.79 87 GLY B O 1
ATOM 1618 N N . ILE B 1 64 ? 2.343 13.724 21.876 1.00 5.91 89 ILE B N 1
ATOM 1619 C CA . ILE B 1 64 ? 3.773 13.542 21.922 1.00 6.11 89 ILE B CA 1
ATOM 1620 C C . ILE B 1 64 ? 4.449 14.823 21.480 1.00 6.24 89 ILE B C 1
ATOM 1621 O O . ILE B 1 64 ? 4.073 15.465 20.502 1.00 7.66 89 ILE B O 1
ATOM 1626 N N . PHE B 1 65 ? 5.428 15.199 22.287 1.00 5.87 90 PHE B N 1
ATOM 1627 C CA . PHE B 1 65 ? 6.182 16.419 22.143 1.00 6.20 90 PHE B CA 1
ATOM 1628 C C . PHE B 1 65 ? 7.611 16.031 21.803 1.00 7.05 90 PHE B C 1
ATOM 1629 O O . PHE B 1 65 ? 8.246 15.331 22.569 1.00 7.50 90 PHE B O 1
ATOM 1637 N N . LEU B 1 66 ? 8.141 16.503 20.681 1.00 7.93 91 LEU B N 1
ATOM 1638 C CA . LEU B 1 66 ? 9.500 16.128 20.228 1.00 9.70 91 LEU B CA 1
ATOM 1639 C C . LEU B 1 66 ? 10.486 17.280 20.446 1.00 8.89 91 LEU B C 1
ATOM 1640 O O . LEU B 1 66 ? 10.321 18.371 19.873 1.00 10.98 91 LEU B O 1
ATOM 1645 N N . ARG B 1 67 ? 11.460 17.091 21.337 1.00 10.21 92 ARG B N 1
ATOM 1646 C CA . ARG B 1 67 ? 12.412 18.130 21.664 1.00 10.51 92 ARG B CA 1
ATOM 1647 C C . ARG B 1 67 ? 13.531 18.129 20.632 1.00 10.95 92 ARG B C 1
ATOM 1648 O O . ARG B 1 67 ? 14.142 17.090 20.335 1.00 12.23 92 ARG B O 1
ATOM 1656 N N . ASN B 1 68 ? 13.809 19.309 20.086 1.00 12.42 93 ASN B N 1
ATOM 1657 C CA . ASN B 1 68 ? 15.007 19.490 19.276 1.00 15.37 93 ASN B CA 1
ATOM 1658 C C . ASN B 1 68 ? 15.573 20.892 19.413 1.00 15.25 93 ASN B C 1
ATOM 1659 O O . ASN B 1 68 ? 14.959 21.840 18.944 1.00 18.54 93 ASN B O 1
ATOM 1664 N N . PRO B 1 69 ? 16.745 21.020 20.047 1.00 18.74 94 PRO B N 1
ATOM 1665 C CA . PRO B 1 69 ? 17.574 19.944 20.547 1.00 18.64 94 PRO B CA 1
ATOM 1666 C C . PRO B 1 69 ? 16.983 19.318 21.806 1.00 18.37 94 PRO B C 1
ATOM 1667 O O . PRO B 1 69 ? 16.214 19.962 22.516 1.00 17.87 94 PRO B O 1
ATOM 1671 N N . PRO B 1 70 ? 17.356 18.072 22.090 1.00 16.68 95 PRO B N 1
ATOM 1672 C CA . PRO B 1 70 ? 16.991 17.487 23.385 1.00 15.88 95 PRO B CA 1
ATOM 1673 C C . PRO B 1 70 ? 17.525 18.396 24.477 1.00 16.96 95 PRO B C 1
ATOM 1674 O O . PRO B 1 70 ? 18.627 18.945 24.345 1.00 19.60 95 PRO B O 1
ATOM 1678 N N . ASP B 1 71 ? 16.741 18.607 25.514 1.00 14.89 96 ASP B N 1
ATOM 1679 C CA . ASP B 1 71 ? 17.073 19.559 26.544 1.00 13.87 96 ASP B CA 1
ATOM 1680 C C . ASP B 1 71 ? 16.457 19.142 27.860 1.00 12.40 96 ASP B C 1
ATOM 1681 O O . ASP B 1 71 ? 15.853 18.080 27.954 1.00 13.34 96 ASP B O 1
ATOM 1699 N N . ALA B 1 73 ? 13.601 19.491 29.727 1.00 11.16 98 ALA B N 1
ATOM 1700 C CA . ALA B 1 73 ? 12.231 19.954 29.506 1.00 10.43 98 ALA B CA 1
ATOM 1701 C C . ALA B 1 73 ? 11.522 20.160 30.828 1.00 8.51 98 ALA B C 1
ATOM 1702 O O . ALA B 1 73 ? 11.638 19.338 31.750 1.00 11.72 98 ALA B O 1
ATOM 1704 N N . THR B 1 74 ? 10.756 21.244 30.903 1.00 6.67 99 THR B N 1
ATOM 1705 C CA . THR B 1 74 ? 9.881 21.539 32.030 1.00 6.18 99 THR B CA 1
ATOM 1706 C C . THR B 1 74 ? 8.463 21.862 31.549 1.00 4.93 99 THR B C 1
ATOM 1707 O O . THR B 1 74 ? 8.275 22.703 30.691 1.00 5.85 99 THR B O 1
ATOM 1711 N N . PHE B 1 75 ? 7.471 21.200 32.146 1.00 5.19 100 PHE B N 1
ATOM 1712 C CA . PHE B 1 75 ? 6.069 21.339 31.810 1.00 5.12 100 PHE B CA 1
ATOM 1713 C C . PHE B 1 75 ? 5.291 21.955 32.980 1.00 5.37 100 PHE B C 1
ATOM 1714 O O . PHE B 1 75 ? 5.790 22.090 34.104 1.00 6.04 100 PHE B O 1
ATOM 1722 N N . TRP B 1 76 ? 4.078 22.385 32.656 1.00 5.50 101 TRP B N 1
ATOM 1723 C CA . TRP B 1 76 ? 3.125 22.866 33.652 1.00 5.48 101 TRP B CA 1
ATOM 1724 C C . TRP B 1 76 ? 1.709 22.661 33.150 1.00 5.74 101 TRP B C 1
ATOM 1725 O O . TRP B 1 76 ? 1.493 22.246 32.016 1.00 6.12 101 TRP B O 1
ATOM 1744 N N . ARG B 1 78 ? -0.869 25.071 33.384 1.00 6.20 103 ARG B N 1
ATOM 1745 C CA A ARG B 1 78 ? -1.659 26.268 33.103 0.50 7.43 103 ARG B CA 1
ATOM 1746 C CA B ARG B 1 78 ? -1.589 26.295 33.033 0.50 7.03 103 ARG B CA 1
ATOM 1747 C C . ARG B 1 78 ? -2.655 25.995 31.968 1.00 6.35 103 ARG B C 1
ATOM 1748 O O . ARG B 1 78 ? -2.305 25.413 30.934 1.00 6.60 103 ARG B O 1
ATOM 1763 N N . ASN B 1 79 ? -3.918 26.369 32.197 1.00 6.86 104 ASN B N 1
ATOM 1764 C CA . ASN B 1 79 ? -4.997 26.207 31.224 1.00 7.03 104 ASN B CA 1
ATOM 1765 C C . ASN B 1 79 ? -5.275 24.777 30.801 1.00 6.45 104 ASN B C 1
ATOM 1766 O O . ASN B 1 79 ? -6.016 24.571 29.840 1.00 7.79 104 ASN B O 1
ATOM 1771 N N . THR B 1 80 ? -4.739 23.787 31.517 1.00 5.80 105 THR B N 1
ATOM 1772 C CA . THR B 1 80 ? -4.956 22.383 31.198 1.00 5.85 105 THR B CA 1
ATOM 1773 C C . THR B 1 80 ? -6.028 21.898 32.171 1.00 6.13 105 THR B C 1
ATOM 1774 O O . THR B 1 80 ? -5.902 22.066 33.393 1.00 6.78 105 THR B O 1
ATOM 1778 N N . VAL B 1 81 ? -7.090 21.336 31.598 1.00 6.03 106 VAL B N 1
ATOM 1779 C CA . VAL B 1 81 ? -8.354 21.107 32.272 1.00 5.78 106 VAL B CA 1
ATOM 1780 C C . VAL B 1 81 ? -8.481 19.682 32.815 1.00 5.91 106 VAL B C 1
ATOM 1781 O O . VAL B 1 81 ? -9.219 19.441 33.776 1.00 8.25 106 VAL B O 1
ATOM 1785 N N . ILE B 1 82 ? -7.783 18.729 32.205 1.00 5.72 107 ILE B N 1
ATOM 1786 C CA . ILE B 1 82 ? -7.846 17.329 32.595 1.00 6.62 107 ILE B CA 1
ATOM 1787 C C . ILE B 1 82 ? -6.518 16.923 33.195 1.00 5.83 107 ILE B C 1
ATOM 1788 O O . ILE B 1 82 ? -5.469 17.427 32.787 1.00 5.97 107 ILE B O 1
ATOM 1793 N N . PRO B 1 83 ? -6.537 16.028 34.201 1.00 4.92 108 PRO B N 1
ATOM 1794 C CA . PRO B 1 83 ? -5.271 15.574 34.778 1.00 5.42 108 PRO B CA 1
ATOM 1795 C C . PRO B 1 83 ? -4.511 14.707 33.756 1.00 5.00 108 PRO B C 1
ATOM 1796 O O . PRO B 1 83 ? -5.130 14.010 32.925 1.00 5.68 108 PRO B O 1
ATOM 1800 N N . LEU B 1 84 ? -3.180 14.755 33.831 1.00 4.47 109 LEU B N 1
ATOM 1801 C CA . LEU B 1 84 ? -2.319 14.076 32.883 1.00 4.65 109 LEU B CA 1
ATOM 1802 C C . LEU B 1 84 ? -1.196 13.382 33.594 1.00 4.26 109 LEU B C 1
ATOM 1803 O O . LEU B 1 84 ? -0.714 13.865 34.611 1.00 5.73 109 LEU B O 1
ATOM 1808 N N . ASP B 1 85 ? -0.725 12.291 32.996 1.00 4.35 110 ASP B N 1
ATOM 1809 C CA . ASP B 1 85 ? 0.581 11.728 33.288 1.00 3.86 110 ASP B CA 1
ATOM 1810 C C . ASP B 1 85 ? 1.514 12.240 32.198 1.00 5.16 110 ASP B C 1
ATOM 1811 O O . ASP B 1 85 ? 1.257 12.053 31.015 1.00 5.72 110 ASP B O 1
ATOM 1816 N N . ILE B 1 86 ? 2.625 12.822 32.641 1.00 4.32 111 ILE B N 1
ATOM 1817 C CA . ILE B 1 86 ? 3.642 13.373 31.749 1.00 5.15 111 ILE B CA 1
ATOM 1818 C C . ILE B 1 86 ? 4.852 12.448 31.734 1.00 4.86 111 ILE B C 1
ATOM 1819 O O . ILE B 1 86 ? 5.554 12.341 32.741 1.00 6.13 111 ILE B O 1
ATOM 1824 N N . ILE B 1 87 ? 5.057 11.760 30.612 1.00 4.66 112 ILE B N 1
ATOM 1825 C CA . ILE B 1 87 ? 6.022 10.685 30.509 1.00 4.65 112 ILE B CA 1
ATOM 1826 C C . ILE B 1 87 ? 7.235 11.224 29.746 1.00 4.78 112 ILE B C 1
ATOM 1827 O O . ILE B 1 87 ? 7.161 11.502 28.544 1.00 5.55 112 ILE B O 1
ATOM 1832 N N . PHE B 1 88 ? 8.344 11.437 30.448 1.00 4.88 113 PHE B N 1
ATOM 1833 C CA . PHE B 1 88 ? 9.551 11.987 29.858 1.00 5.60 113 PHE B CA 1
ATOM 1834 C C . PHE B 1 88 ? 10.417 10.875 29.282 1.00 5.92 113 PHE B C 1
ATOM 1835 O O . PHE B 1 88 ? 10.614 9.857 29.936 1.00 6.74 113 PHE B O 1
ATOM 1843 N N . VAL B 1 89 ? 10.879 11.072 28.050 1.00 5.43 114 VAL B N 1
ATOM 1844 C CA . VAL B 1 89 ? 11.608 10.061 27.325 1.00 5.99 114 VAL B CA 1
ATOM 1845 C C . VAL B 1 89 ? 13.031 10.544 27.060 1.00 6.75 114 VAL B C 1
ATOM 1846 O O . VAL B 1 89 ? 13.225 11.639 26.529 1.00 7.11 114 VAL B O 1
ATOM 1850 N N . GLY B 1 90 ? 14.008 9.703 27.436 1.00 7.17 115 GLY B N 1
ATOM 1851 C CA . GLY B 1 90 ? 15.425 10.011 27.263 1.00 8.16 115 GLY B CA 1
ATOM 1852 C C . GLY B 1 90 ? 15.932 9.763 25.847 1.00 8.66 115 GLY B C 1
ATOM 1853 O O . GLY B 1 90 ? 15.207 9.373 24.913 1.00 8.44 115 GLY B O 1
ATOM 1854 N N . LEU B 1 91 ? 17.221 10.020 25.673 1.00 9.90 116 LEU B N 1
ATOM 1855 C CA . LEU B 1 91 ? 17.832 10.018 24.348 1.00 10.23 116 LEU B CA 1
ATOM 1856 C C . LEU B 1 91 ? 17.839 8.655 23.687 1.00 9.48 116 LEU B C 1
ATOM 1857 O O . LEU B 1 91 ? 17.950 8.570 22.464 1.00 11.30 116 LEU B O 1
ATOM 1862 N N . ASP B 1 92 ? 17.759 7.603 24.501 1.00 9.07 117 ASP B N 1
ATOM 1863 C CA . ASP B 1 92 ? 17.707 6.223 24.048 1.00 7.79 117 ASP B CA 1
ATOM 1864 C C . ASP B 1 92 ? 16.279 5.685 23.902 1.00 8.13 117 ASP B C 1
ATOM 1865 O O . ASP B 1 92 ? 16.091 4.482 23.799 1.00 9.58 117 ASP B O 1
ATOM 1870 N N . ARG B 1 93 ? 15.283 6.582 23.942 1.00 6.87 118 ARG B N 1
ATOM 1871 C CA . ARG B 1 93 ? 13.870 6.244 23.848 1.00 7.51 118 ARG B CA 1
ATOM 1872 C C . ARG B 1 93 ? 13.338 5.441 25.031 1.00 6.93 118 ARG B C 1
ATOM 1873 O O . ARG B 1 93 ? 12.257 4.862 24.950 1.00 9.54 118 ARG B O 1
ATOM 1881 N N . ARG B 1 94 ? 14.036 5.461 26.156 1.00 7.42 119 ARG B N 1
ATOM 1882 C CA . ARG B 1 94 ? 13.458 4.914 27.388 1.00 6.42 119 ARG B CA 1
ATOM 1883 C C . ARG B 1 94 ? 12.702 5.975 28.153 1.00 7.38 119 ARG B C 1
ATOM 1884 O O . ARG B 1 94 ? 13.133 7.140 28.203 1.00 8.15 119 ARG B O 1
ATOM 1892 N N . VAL B 1 95 ? 11.605 5.571 28.791 1.00 6.35 120 VAL B N 1
ATOM 1893 C CA . VAL B 1 95 ? 10.977 6.429 29.775 1.00 6.12 120 VAL B CA 1
ATOM 1894 C C . VAL B 1 95 ? 12.000 6.701 30.876 1.00 5.90 120 VAL B C 1
ATOM 1895 O O . VAL B 1 95 ? 12.593 5.765 31.424 1.00 7.01 120 VAL B O 1
ATOM 1911 N N A ASN B 1 97 ? 11.222 9.295 33.628 0.70 8.83 122 ASN B N 1
ATOM 1912 N N B ASN B 1 97 ? 11.413 9.612 33.688 0.30 10.21 122 ASN B N 1
ATOM 1913 C CA A ASN B 1 97 ? 10.466 9.668 34.818 0.70 8.47 122 ASN B CA 1
ATOM 1914 C CA B ASN B 1 97 ? 10.533 9.737 34.801 0.30 8.95 122 ASN B CA 1
ATOM 1915 C C A ASN B 1 97 ? 9.109 10.036 34.327 0.70 6.70 122 ASN B C 1
ATOM 1916 C C B ASN B 1 97 ? 9.124 10.051 34.328 0.30 7.59 122 ASN B C 1
ATOM 1917 O O A ASN B 1 97 ? 8.932 10.385 33.151 0.70 7.49 122 ASN B O 1
ATOM 1918 O O B ASN B 1 97 ? 8.924 10.385 33.156 0.30 7.57 122 ASN B O 1
ATOM 1923 N N . ILE B 1 98 ? 8.161 9.917 35.238 1.00 6.20 123 ILE B N 1
ATOM 1924 C CA . ILE B 1 98 ? 6.777 10.220 34.953 1.00 6.20 123 ILE B CA 1
ATOM 1925 C C . ILE B 1 98 ? 6.300 11.198 36.014 1.00 6.74 123 ILE B C 1
ATOM 1926 O O . ILE B 1 98 ? 6.452 10.942 37.204 1.00 9.69 123 ILE B O 1
ATOM 1931 N N . ALA B 1 99 ? 5.749 12.316 35.581 1.00 6.25 124 ALA B N 1
ATOM 1932 C CA . ALA B 1 99 ? 5.041 13.220 36.489 1.00 6.03 124 ALA B CA 1
ATOM 1933 C C . ALA B 1 99 ? 3.594 12.745 36.445 1.00 5.38 124 ALA B C 1
ATOM 1934 O O . ALA B 1 99 ? 2.828 13.079 35.533 1.00 6.27 124 ALA B O 1
ATOM 1936 N N . ALA B 1 100 ? 3.260 11.913 37.426 1.00 6.30 125 ALA B N 1
ATOM 1937 C CA . ALA B 1 100 ? 1.954 11.291 37.459 1.00 5.82 125 ALA B CA 1
ATOM 1938 C C . ALA B 1 100 ? 0.908 12.215 38.064 1.00 6.09 125 ALA B C 1
ATOM 1939 O O . ALA B 1 100 ? 1.189 12.962 38.990 1.00 6.02 125 ALA B O 1
ATOM 1941 N N . ASN B 1 101 ? -0.308 12.171 37.544 1.00 5.26 126 ASN B N 1
ATOM 1942 C CA . ASN B 1 101 ? -1.431 12.908 38.131 1.00 4.81 126 ASN B CA 1
ATOM 1943 C C . ASN B 1 101 ? -1.130 14.390 38.270 1.00 6.01 126 ASN B C 1
ATOM 1944 O O . ASN B 1 101 ? -1.486 15.046 39.259 1.00 6.35 126 ASN B O 1
ATOM 1949 N N . ALA B 1 102 ? -0.535 14.947 37.216 1.00 5.16 127 ALA B N 1
ATOM 1950 C CA . ALA B 1 102 ? -0.349 16.386 37.125 1.00 5.50 127 ALA B CA 1
ATOM 1951 C C . ALA B 1 102 ? -1.726 17.022 37.252 1.00 5.74 127 ALA B C 1
ATOM 1952 O O . ALA B 1 102 ? -2.724 16.529 36.732 1.00 6.51 127 ALA B O 1
ATOM 1954 N N . VAL B 1 103 ? -1.772 18.156 37.955 1.00 5.78 128 VAL B N 1
ATOM 1955 C CA . VAL B 1 103 ? -3.016 18.716 38.452 1.00 6.23 128 VAL B CA 1
ATOM 1956 C C . VAL B 1 103 ? -3.515 19.829 37.535 1.00 6.31 128 VAL B C 1
ATOM 1957 O O . VAL B 1 103 ? -2.774 20.762 37.259 1.00 5.91 128 VAL B O 1
ATOM 1961 N N . PRO B 1 104 ? -4.775 19.732 37.055 1.00 6.12 129 PRO B N 1
ATOM 1962 C CA . PRO B 1 104 ? -5.294 20.803 36.197 1.00 5.58 129 PRO B CA 1
ATOM 1963 C C . PRO B 1 104 ? -5.092 22.186 36.809 1.00 5.65 129 PRO B C 1
ATOM 1964 O O . PRO B 1 104 ? -5.335 22.375 38.015 1.00 6.36 129 PRO B O 1
ATOM 1968 N N . TYR B 1 105 ? -4.616 23.114 35.974 1.00 5.98 130 TYR B N 1
ATOM 1969 C CA . TYR B 1 105 ? -4.358 24.508 36.325 1.00 7.21 130 TYR B CA 1
ATOM 1970 C C . TYR B 1 105 ? -3.164 24.754 37.232 1.00 7.85 130 TYR B C 1
ATOM 1971 O O . TYR B 1 105 ? -2.856 25.908 37.518 1.00 8.91 130 TYR B O 1
ATOM 1980 N N . ASP B 1 106 ? -2.463 23.702 37.647 1.00 6.50 131 ASP B N 1
ATOM 1981 C CA . ASP B 1 106 ? -1.294 23.879 38.520 1.00 6.75 131 ASP B CA 1
ATOM 1982 C C . ASP B 1 106 ? -0.080 24.411 37.743 1.00 6.39 131 ASP B C 1
ATOM 1983 O O . ASP B 1 106 ? 0.330 23.830 36.742 1.00 8.49 131 ASP B O 1
ATOM 1988 N N . GLU B 1 107 ? 0.518 25.489 38.223 1.00 6.45 132 GLU B N 1
ATOM 1989 C CA . GLU B 1 107 ? 1.633 26.117 37.559 1.00 7.02 132 GLU B CA 1
ATOM 1990 C C . GLU B 1 107 ? 2.998 25.635 38.044 1.00 6.78 132 GLU B C 1
ATOM 1991 O O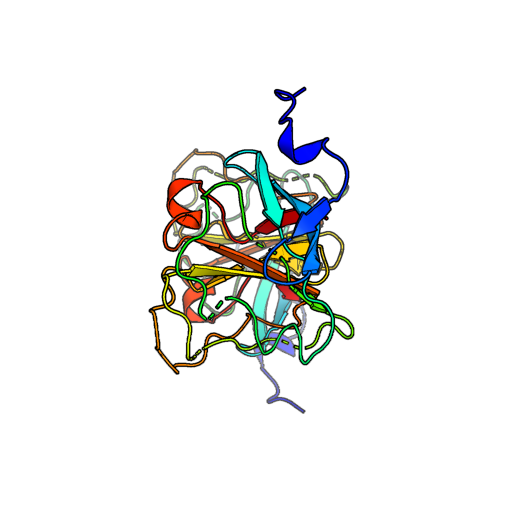 . GLU B 1 107 ? 4.030 26.084 37.546 1.00 7.92 132 GLU B O 1
ATOM 1997 N N . THR B 1 108 ? 3.012 24.690 38.974 1.00 6.77 133 THR B N 1
ATOM 1998 C CA . THR B 1 108 ? 4.261 24.106 39.486 1.00 7.63 133 THR B CA 1
ATOM 1999 C C . THR B 1 108 ? 5.051 23.530 38.316 1.00 5.46 133 THR B C 1
ATOM 2000 O O . THR B 1 108 ? 4.483 22.816 37.496 1.00 7.15 133 THR B O 1
ATOM 2004 N N . PRO B 1 109 ? 6.370 23.774 38.263 1.00 6.29 134 PRO B N 1
ATOM 2005 C CA . PRO B 1 109 ? 7.139 23.172 37.174 1.00 6.37 134 PRO B CA 1
ATOM 2006 C C . PRO B 1 109 ? 7.243 21.655 37.366 1.00 6.50 134 PRO B C 1
ATOM 2007 O O . PRO B 1 109 ? 7.448 21.162 38.487 1.00 7.62 134 PRO B O 1
ATOM 2011 N N . LEU B 1 110 ? 7.135 20.941 36.259 1.00 5.67 135 LEU B N 1
ATOM 2012 C CA . LEU B 1 110 ? 7.225 19.478 36.203 1.00 6.21 135 LEU B CA 1
ATOM 2013 C C . LEU B 1 110 ? 8.451 19.151 35.345 1.00 5.80 135 LEU B C 1
ATOM 2014 O O . LEU B 1 110 ? 8.365 19.157 34.132 1.00 7.04 135 LEU B O 1
ATOM 2019 N N A PRO B 1 111 ? 9.616 18.923 35.979 0.50 6.58 136 PRO B N 1
ATOM 2020 N N B PRO B 1 111 ? 9.626 18.937 35.976 0.50 7.48 136 PRO B N 1
ATOM 2021 C CA A PRO B 1 111 ? 10.852 18.794 35.208 0.50 7.38 136 PRO B CA 1
ATOM 2022 C CA B PRO B 1 111 ? 10.867 18.789 35.209 0.50 8.20 136 PRO B CA 1
ATOM 2023 C C A PRO B 1 111 ? 11.175 17.363 34.792 0.50 7.82 136 PRO B C 1
ATOM 2024 C C B PRO B 1 111 ? 11.190 17.362 34.799 0.50 8.16 136 PRO B C 1
ATOM 2025 O O A PRO B 1 111 ? 10.815 16.410 35.494 0.50 8.61 136 PRO B O 1
ATOM 2026 O O B PRO B 1 111 ? 10.867 16.413 35.523 0.50 8.53 136 PRO B O 1
ATOM 2033 N N . ALA B 1 112 ? 11.849 17.231 33.653 1.00 8.03 137 ALA B N 1
ATOM 2034 C CA . ALA B 1 112 ? 12.439 15.983 33.233 1.00 8.12 137 ALA B CA 1
ATOM 2035 C C . ALA B 1 112 ? 13.578 15.611 34.170 1.00 8.40 137 ALA B C 1
ATOM 2036 O O . ALA B 1 112 ? 14.230 16.477 34.749 1.00 9.83 137 ALA B O 1
ATOM 2038 N N . ALA B 1 113 ? 13.848 14.310 34.276 1.00 8.76 138 ALA B N 1
ATOM 2039 C CA . ALA B 1 113 ? 14.966 13.806 35.098 1.00 9.17 138 ALA B CA 1
ATOM 2040 C C . ALA B 1 113 ? 16.301 13.994 34.420 1.00 9.75 138 ALA B C 1
ATOM 2041 O O . ALA B 1 113 ? 17.338 13.869 35.079 1.00 11.86 138 ALA B O 1
ATOM 2043 N N . GLY B 1 114 ? 16.320 14.241 33.116 1.00 9.41 139 GLY B N 1
ATOM 2044 C CA . GLY B 1 114 ? 17.566 14.306 32.357 1.00 9.52 139 GLY B CA 1
ATOM 2045 C C . GLY B 1 114 ? 17.270 14.779 30.961 1.00 10.61 139 GLY B C 1
ATOM 2046 O O . GLY B 1 114 ? 16.152 15.208 30.669 1.00 9.36 139 GLY B O 1
ATOM 2047 N N . PRO B 1 115 ? 18.273 14.712 30.090 1.00 10.34 140 PRO B N 1
ATOM 2048 C CA . PRO B 1 115 ? 18.107 15.186 28.719 1.00 10.34 140 PRO B CA 1
ATOM 2049 C C . PRO B 1 115 ? 16.901 14.502 28.057 1.00 8.72 140 PRO B C 1
ATOM 2050 O O . PRO B 1 115 ? 16.767 13.267 28.116 1.00 10.17 140 PRO B O 1
ATOM 2054 N N . THR B 1 116 ? 16.017 15.312 27.472 1.00 8.64 141 THR B N 1
ATOM 2055 C CA . THR B 1 116 ? 14.701 14.868 27.055 1.00 7.56 141 THR B CA 1
ATOM 2056 C C . THR B 1 116 ? 14.617 14.892 25.548 1.00 9.43 141 THR B C 1
ATOM 2057 O O . THR B 1 116 ? 14.769 15.960 24.926 1.00 11.31 141 THR B O 1
ATOM 2061 N N . LEU B 1 117 ? 14.375 13.726 24.962 1.00 7.70 142 LEU B N 1
ATOM 2062 C CA . LEU B 1 117 ? 14.127 13.582 23.535 1.00 7.12 142 LEU B CA 1
ATOM 2063 C C . LEU B 1 117 ? 12.662 13.804 23.172 1.00 7.53 142 LEU B C 1
ATOM 2064 O O . LEU B 1 117 ? 12.333 14.369 22.132 1.00 7.87 142 LEU B O 1
ATOM 2069 N N . ALA B 1 118 ? 11.771 13.291 24.014 1.00 7.32 143 ALA B N 1
ATOM 2070 C CA . ALA B 1 118 ? 10.337 13.366 23.778 1.00 7.18 143 ALA B CA 1
ATOM 2071 C C . ALA B 1 118 ? 9.592 13.348 25.101 1.00 6.58 143 ALA B C 1
ATOM 2072 O O . ALA B 1 118 ? 10.129 12.937 26.115 1.00 6.94 143 ALA B O 1
ATOM 2074 N N . VAL B 1 119 ? 8.352 13.811 25.065 1.00 6.60 144 VAL B N 1
ATOM 2075 C CA . VAL B 1 119 ? 7.426 13.716 26.185 1.00 6.28 144 VAL B CA 1
ATOM 2076 C C . VAL B 1 119 ? 6.090 13.206 25.660 1.00 5.75 144 VAL B C 1
ATOM 2077 O O . VAL B 1 119 ? 5.626 13.678 24.621 1.00 6.28 144 VAL B O 1
ATOM 2081 N N . LEU B 1 120 ? 5.522 12.202 26.326 1.00 4.60 145 LEU B N 1
ATOM 2082 C CA . LEU B 1 120 ? 4.204 11.688 25.974 1.00 4.63 145 LEU B CA 1
ATOM 2083 C C . LEU B 1 120 ? 3.235 12.005 27.113 1.00 5.01 145 LEU B C 1
ATOM 2084 O O . LEU B 1 120 ? 3.504 11.665 28.269 1.00 4.92 145 LEU B O 1
ATOM 2089 N N . GLU B 1 121 ? 2.142 12.686 26.796 1.00 4.37 146 GLU B N 1
ATOM 2090 C CA . GLU B 1 121 ? 1.064 12.968 27.750 1.00 4.18 146 GLU B CA 1
ATOM 2091 C C . GLU B 1 121 ? -0.128 12.070 27.491 1.00 4.61 146 GLU B C 1
ATOM 2092 O O . GLU B 1 121 ? -0.597 11.969 26.354 1.00 4.90 146 GLU B O 1
ATOM 2098 N N . ILE B 1 122 ? -0.563 11.409 28.562 1.00 4.77 147 ILE B N 1
ATOM 2099 C CA . ILE B 1 122 ? -1.734 10.549 28.550 1.00 4.15 147 ILE B CA 1
ATOM 2100 C C . ILE B 1 122 ? -2.593 10.891 29.769 1.00 3.91 147 ILE B C 1
ATOM 2101 O O . ILE B 1 122 ? -2.193 11.669 30.643 1.00 4.77 147 ILE B O 1
ATOM 2106 N N . ASN B 1 123 ? -3.773 10.290 29.848 1.00 4.36 148 ASN B N 1
ATOM 2107 C CA . ASN B 1 123 ? -4.708 10.573 30.930 1.00 4.57 148 ASN B CA 1
ATOM 2108 C C . ASN B 1 123 ? -4.069 10.343 32.307 1.00 5.01 148 ASN B C 1
ATOM 2109 O O . ASN B 1 123 ? -3.320 9.378 32.534 1.00 5.38 148 ASN B O 1
ATOM 2114 N N . GLY B 1 124 ? -4.407 11.207 33.259 1.00 4.62 149 GLY B N 1
ATOM 2115 C CA . GLY B 1 124 ? -3.888 11.103 34.619 1.00 4.43 149 GLY B CA 1
ATOM 2116 C C . GLY B 1 124 ? -4.158 9.751 35.232 1.00 4.72 149 GLY B C 1
ATOM 2117 O O . GLY B 1 124 ? -5.281 9.250 35.191 1.00 5.38 149 GLY B O 1
ATOM 2118 N N . GLY B 1 125 ? -3.117 9.172 35.810 1.00 4.85 150 GLY B N 1
ATOM 2119 C CA . GLY B 1 125 ? -3.191 7.881 36.468 1.00 5.29 150 GLY B CA 1
ATOM 2120 C C . GLY B 1 125 ? -3.082 6.692 35.526 1.00 4.38 150 GLY B C 1
ATOM 2121 O O . GLY B 1 125 ? -3.011 5.547 35.997 1.00 5.10 150 GLY B O 1
ATOM 2122 N N . LEU B 1 126 ? -3.074 6.919 34.215 1.00 5.18 151 LEU B N 1
ATOM 2123 C CA . LEU B 1 126 ? -3.108 5.813 33.271 1.00 4.52 151 LEU B CA 1
ATOM 2124 C C . LEU B 1 126 ? -1.779 5.066 33.218 1.00 4.63 151 LEU B C 1
ATOM 2125 O O . LEU B 1 126 ? -1.779 3.850 32.996 1.00 5.57 151 LEU B O 1
ATOM 2130 N N . ALA B 1 127 ? -0.632 5.730 33.442 1.00 5.02 152 ALA B N 1
ATOM 2131 C CA . ALA B 1 127 ? 0.647 5.026 33.389 1.00 4.75 152 ALA B CA 1
ATOM 2132 C C . ALA B 1 127 ? 0.659 3.917 34.428 1.00 5.58 152 ALA B C 1
ATOM 2133 O O . ALA B 1 127 ? 0.981 2.759 34.111 1.00 5.72 152 ALA B O 1
ATOM 2135 N N . ALA B 1 128 ? 0.288 4.238 35.665 1.00 4.88 153 ALA B N 1
ATOM 2136 C CA . ALA B 1 128 ? 0.329 3.221 36.731 1.00 5.56 153 ALA B CA 1
ATOM 2137 C C . ALA B 1 128 ? -0.756 2.162 36.488 1.00 5.10 153 ALA B C 1
ATOM 2138 O O . ALA B 1 128 ? -0.546 0.975 36.733 1.00 6.05 153 ALA B O 1
ATOM 2140 N N . ARG B 1 129 ? -1.928 2.550 35.985 1.00 5.25 154 ARG B N 1
ATOM 2141 C CA . ARG B 1 129 ? -2.957 1.574 35.662 1.00 5.48 154 ARG B CA 1
ATOM 2142 C C . ARG B 1 129 ? -2.448 0.520 34.682 1.00 5.16 154 ARG B C 1
ATOM 2143 O O . ARG B 1 129 ? -2.755 -0.676 34.824 1.00 6.61 154 ARG B O 1
ATOM 2151 N N . LEU B 1 130 ? -1.682 0.984 33.692 1.00 5.45 155 LEU B N 1
ATOM 2152 C CA . LEU B 1 130 ? -1.198 0.132 32.599 1.00 6.27 155 LEU B CA 1
ATOM 2153 C C . LEU B 1 130 ? 0.083 -0.597 32.924 1.00 7.11 155 LEU B C 1
ATOM 2154 O O . LEU B 1 130 ? 0.422 -1.547 32.249 1.00 9.34 155 LEU B O 1
ATOM 2159 N N . GLY B 1 131 ? 0.783 -0.161 33.958 1.00 5.86 156 GLY B N 1
ATOM 2160 C CA . GLY B 1 131 ? 2.084 -0.682 34.312 1.00 6.74 156 GLY B CA 1
ATOM 2161 C C . GLY B 1 131 ? 3.257 -0.111 33.550 1.00 6.46 156 GLY B C 1
ATOM 2162 O O . GLY B 1 131 ? 4.331 -0.718 33.513 1.00 8.14 156 GLY B O 1
ATOM 2163 N N . ILE B 1 132 ? 3.086 1.072 32.963 1.00 5.92 157 ILE B N 1
ATOM 2164 C CA . ILE B 1 132 ? 4.164 1.775 32.300 1.00 7.17 157 ILE B CA 1
ATOM 2165 C C . ILE B 1 132 ? 5.136 2.292 33.359 1.00 7.88 157 ILE B C 1
ATOM 2166 O O . ILE B 1 132 ? 4.714 2.955 34.303 1.00 9.90 157 ILE B O 1
ATOM 2171 N N . LYS B 1 133 ? 6.411 1.972 33.207 1.00 7.98 158 LYS B N 1
ATOM 2172 C CA . LYS B 1 133 ? 7.434 2.336 34.172 1.00 7.24 158 LYS B CA 1
ATOM 2173 C C . LYS B 1 133 ? 8.657 2.928 33.496 1.00 6.12 158 LYS B C 1
ATOM 2174 O O . LYS B 1 133 ? 8.950 2.606 32.344 1.00 6.76 158 LYS B O 1
ATOM 2180 N N . PRO B 1 134 ? 9.412 3.745 34.240 1.00 6.95 159 PRO B N 1
ATOM 2181 C CA . PRO B 1 134 ? 10.730 4.131 33.768 1.00 6.51 159 PRO B CA 1
ATOM 2182 C C . PRO B 1 134 ? 11.538 2.914 33.300 1.00 5.95 159 PRO B C 1
ATOM 2183 O O . PRO B 1 134 ? 11.525 1.857 33.953 1.00 6.55 159 PRO B O 1
ATOM 2187 N N . GLY B 1 135 ? 12.191 3.071 32.169 1.00 6.51 160 GLY B N 1
ATOM 2188 C CA . GLY B 1 135 ? 12.904 2.010 31.501 1.00 8.09 160 GLY B CA 1
ATOM 2189 C C . GLY B 1 135 ? 12.177 1.443 30.304 1.00 7.32 160 GLY B C 1
ATOM 2190 O O . GLY B 1 135 ? 12.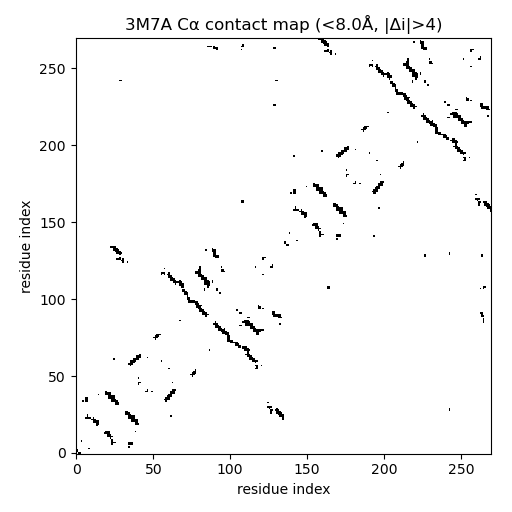796 0.866 29.415 1.00 8.11 160 GLY B O 1
ATOM 2191 N N . ASP B 1 136 ? 10.860 1.646 30.230 1.00 6.74 161 ASP B N 1
ATOM 2192 C CA . ASP B 1 136 ? 10.081 1.123 29.121 1.00 6.04 161 ASP B CA 1
ATOM 2193 C C . ASP B 1 136 ? 10.443 1.864 27.854 1.00 6.81 161 ASP B C 1
ATOM 2194 O O . ASP B 1 136 ? 10.865 3.006 27.861 1.00 7.19 161 ASP B O 1
ATOM 2199 N N . LYS B 1 137 ? 10.269 1.184 26.729 1.00 7.87 162 LYS B N 1
ATOM 2200 C CA . LYS B 1 137 ? 10.651 1.742 25.437 1.00 9.31 162 LYS B CA 1
ATOM 2201 C C . LYS B 1 137 ? 9.488 2.419 24.749 1.00 8.76 162 LYS B C 1
ATOM 2202 O O . LYS B 1 137 ? 8.408 1.837 24.590 1.00 8.43 162 LYS B O 1
ATOM 2208 N N . VAL B 1 138 ? 9.742 3.643 24.321 1.00 9.87 163 VAL B N 1
ATOM 2209 C CA . VAL B 1 138 ? 8.754 4.434 23.623 1.00 9.90 163 VAL B CA 1
ATOM 2210 C C . VAL B 1 138 ? 9.148 4.520 22.161 1.00 11.21 163 VAL B C 1
ATOM 2211 O O . VAL B 1 138 ? 10.323 4.765 21.863 1.00 15.49 163 VAL B O 1
ATOM 2215 N N . GLU B 1 139 ? 8.209 4.240 21.267 1.00 9.83 164 GLU B N 1
ATOM 2216 C CA A GLU B 1 139 ? 8.502 4.362 19.871 0.50 9.05 164 GLU B CA 1
ATOM 2217 C CA B GLU B 1 139 ? 8.424 4.196 19.795 0.50 10.82 164 GLU B CA 1
ATOM 2218 C C . GLU B 1 139 ? 7.450 5.159 19.127 1.00 8.87 164 GLU B C 1
ATOM 2219 O O . GLU B 1 139 ? 6.271 5.127 19.447 1.00 7.65 164 GLU B O 1
ATOM 2230 N N . TRP B 1 140 ? 7.931 5.941 18.172 1.00 10.02 165 TRP B N 1
ATOM 2231 C CA . TRP B 1 140 ? 7.089 6.737 17.301 1.00 11.08 165 TRP B CA 1
ATOM 2232 C C . TRP B 1 140 ? 7.765 6.814 15.948 1.00 13.01 165 TRP B C 1
ATOM 2233 O O . TRP B 1 140 ? 8.946 6.449 15.790 1.00 15.44 165 TRP B O 1
#

CATH classification: 2.60.120.1140

Organism: Novosphingobium aromaticivorans (strain ATCC 700278 / DSM 12444 / CCUG 56034 / CIP 105152 / NBRC 16084 / F199) (NCBI:txid279238)

Sequence (270 aa):
GGTKTAAEAAAPAVHPVSGLQIVPVTVTGTTSGRHVFRSELLARTSSAEQAKKGLFRRTEELGDEEEGIIFLRNPPPDATFWRRNTVIPLDIIFVGLLDRRVNIAANAVPYDETPLPAAGPTLAVLEINGGLAARLGIKKPGDKVEWGGTKTAAEAAAAPPAVVHPVSGLQQIVPVTVTGTSGRHVFRSELARRTSSAEQAKKGLFRRTELGDEEGIFLRNPPDATFWRRNTVIPLDIIFVGLDRRVNNIAANAVPYDETPLPPAAGPTLAVLEINGGLAARLGIKPGDKVEEW